Protein AF-A0A8S3JFQ5-F1 (afdb_monomer)

Sequence (184 aa):
IYPLIGSGTAVNLALAVTLAHLFQTTNYPKYPYRIRFCWWGAEELDLLGSTYHVAQVENSTIAGERTSDYLINLNFDMFGSPNYIYGIYDGSTIDNSTISRSAVPGSNKVSALFRDWFIRQKLPWDYTPFNGLSDYAPFLTAGIAAGGLFSGADNYKVQARRDRYVTSPGQGLGGTADASQDPC

InterPro domains:
  IPR007484 Peptidase M28 [PF04389] (6-155)
  IPR045175 Peptidase M28 family [PTHR12147] (6-161)

Organism: NCBI:txid392030

Radius of gyration: 17.3 Å; Cα contacts (8 Å, |Δi|>4): 303; chains: 1; bounding box: 41×41×44 Å

Mean predicted aligned error: 4.76 Å

Secondary structure (DSSP, 8-state):
--TTHHHHHHHHHHHHHHHHHHHHSSSS---SSPP-----S-GGGTSHHHHHHHHHHHH--STTTSGGG--EEEEE-----TT---EEEEGGG--TTTS-TTSHHHHHHHHHHHHHHHHHTT---EEEE--S-STHHHHHHTT-EEEEEE---SSEE-HHHHHHHHTTT-TTTT--TTEES---

pLDDT: mean 90.53, std 9.64, range [45.06, 98.44]

Nearest PDB structures (foldseek):
  8acg-assembly5_B  TM=9.018E-01  e=6.131E-11  Pseudomonas aeruginosa
  1tkf-assembly1_A  TM=9.224E-01  e=2.566E-09  Streptomyces griseus
  8ac7-assembly2_A  TM=8.938E-01  e=8.588E-10  Pseudomonas aeruginosa
  1tkj-assembly1_A  TM=9.012E-01  e=1.437E-09  Streptomyces griseus
  1xbu-assembly1_A  TM=8.808E-01  e=3.112E-09  Streptomyces griseus

Solvent-accessible surface area (backbone atoms only — not comparable to full-atom values): 10063 Å² total; per-residue (Å²): 130,69,85,44,63,57,36,14,57,50,50,54,50,51,50,53,53,50,50,56,55,44,70,73,43,90,83,51,84,80,71,94,71,87,86,82,89,85,83,72,50,54,47,97,69,74,32,46,34,40,43,54,52,43,58,50,21,71,70,37,87,48,89,83,42,23,54,90,63,50,74,66,48,78,40,55,56,30,61,64,28,84,30,50,48,54,24,29,33,32,28,85,51,56,54,69,90,79,30,37,72,71,9,40,71,50,7,37,52,45,29,49,52,53,52,54,48,31,58,74,70,61,37,57,72,42,78,36,70,57,81,64,87,52,68,49,35,47,40,26,44,72,32,26,11,34,29,43,45,33,10,46,42,76,56,63,31,46,55,76,59,19,58,55,18,32,77,21,93,29,79,80,61,23,55,56,52,80,31,48,7,24,89,115

Structure (mmCIF, N/CA/C/O backbone):
data_AF-A0A8S3JFQ5-F1
#
_entry.id   AF-A0A8S3JFQ5-F1
#
loop_
_atom_site.group_PDB
_atom_site.id
_atom_site.type_symbol
_atom_site.label_atom_id
_atom_site.label_alt_id
_atom_site.label_comp_id
_atom_site.label_asym_id
_atom_site.label_entity_id
_atom_site.label_seq_id
_atom_site.pdbx_PDB_ins_code
_atom_site.Cartn_x
_atom_site.Cartn_y
_atom_site.Cartn_z
_atom_site.occupancy
_atom_site.B_iso_or_equiv
_atom_site.auth_seq_id
_atom_site.auth_comp_id
_atom_site.auth_asym_id
_atom_site.auth_atom_id
_atom_site.pdbx_PDB_model_num
ATOM 1 N N . ILE A 1 1 ? -12.219 -6.418 -20.261 1.00 45.06 1 ILE A N 1
ATOM 2 C CA . ILE A 1 1 ? -12.234 -6.951 -18.878 1.00 45.06 1 ILE A CA 1
ATOM 3 C C . ILE A 1 1 ? -10.778 -7.152 -18.512 1.00 45.06 1 ILE A C 1
ATOM 5 O O . ILE A 1 1 ? -10.176 -8.083 -19.034 1.00 45.06 1 ILE A O 1
ATOM 9 N N . TYR A 1 2 ? -10.209 -6.216 -17.756 1.00 50.00 2 TYR A N 1
ATOM 10 C CA . TYR A 1 2 ? -8.793 -6.183 -17.394 1.00 50.00 2 TYR A CA 1
ATOM 11 C C . TYR A 1 2 ? -8.451 -7.405 -16.518 1.00 50.00 2 TYR A C 1
ATOM 13 O O . TYR A 1 2 ? -8.946 -7.502 -15.394 1.00 50.00 2 TYR A O 1
ATOM 21 N N . PRO A 1 3 ? -7.665 -8.383 -17.007 1.00 50.38 3 PRO A N 1
ATOM 22 C CA . PRO A 1 3 ? -7.443 -9.660 -16.319 1.00 50.38 3 PRO A CA 1
ATOM 23 C C . PRO A 1 3 ? -6.715 -9.554 -14.968 1.00 50.38 3 PRO A C 1
ATOM 25 O O . PRO A 1 3 ? -6.674 -10.534 -14.226 1.00 50.38 3 PRO A O 1
ATOM 28 N N . LEU A 1 4 ? -6.135 -8.39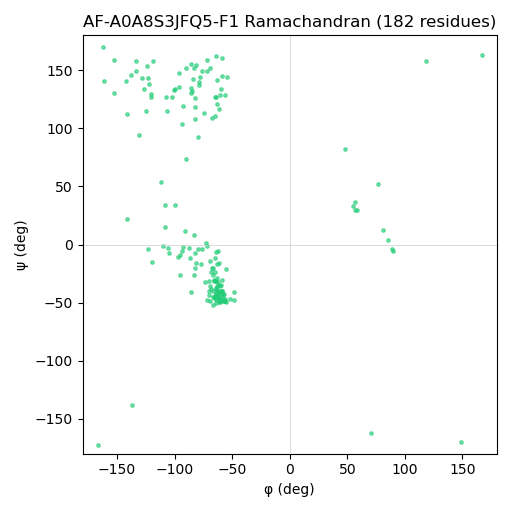5 -14.638 1.00 58.78 4 LEU A N 1
ATOM 29 C CA . LEU A 1 4 ? -5.195 -8.243 -13.523 1.00 58.78 4 LEU A CA 1
ATOM 30 C C . LEU A 1 4 ? -5.761 -7.559 -12.269 1.00 58.78 4 LEU A C 1
ATOM 32 O O . LEU A 1 4 ? -5.141 -7.683 -11.210 1.00 58.78 4 LEU A O 1
ATOM 36 N N . ILE A 1 5 ? -6.986 -7.015 -12.314 1.00 66.56 5 ILE A N 1
ATOM 37 C CA . ILE A 1 5 ? -7.699 -6.481 -11.127 1.00 66.56 5 ILE A CA 1
ATOM 38 C C . ILE A 1 5 ? -7.894 -7.579 -10.055 1.00 66.56 5 ILE A C 1
ATOM 40 O O . ILE A 1 5 ? -7.859 -7.341 -8.847 1.00 66.56 5 ILE A O 1
ATOM 44 N N . GLY A 1 6 ? -8.026 -8.844 -10.474 1.00 88.25 6 GLY A N 1
ATOM 45 C CA . GLY A 1 6 ? -8.211 -9.974 -9.555 1.00 88.25 6 GLY A CA 1
ATOM 46 C C . GLY A 1 6 ? -6.994 -10.295 -8.676 1.00 88.25 6 GLY A C 1
ATOM 47 O O . GLY A 1 6 ? -7.146 -10.939 -7.636 1.00 88.25 6 GLY A O 1
ATOM 48 N N . SER A 1 7 ? -5.790 -9.851 -9.052 1.00 92.94 7 SER A N 1
ATOM 49 C CA . SER A 1 7 ? -4.556 -10.175 -8.321 1.00 92.94 7 SER A CA 1
ATOM 50 C C . SER A 1 7 ? -4.528 -9.558 -6.917 1.00 92.94 7 SER A C 1
ATOM 52 O O . SER A 1 7 ? -4.260 -10.264 -5.945 1.00 92.94 7 SER A O 1
ATOM 54 N N . GLY A 1 8 ? -4.904 -8.282 -6.785 1.00 93.31 8 GLY A N 1
ATOM 55 C CA . GLY A 1 8 ? -5.048 -7.607 -5.491 1.00 93.31 8 GLY A CA 1
ATOM 56 C C . GLY A 1 8 ? -6.127 -8.248 -4.615 1.00 93.31 8 GLY A C 1
ATOM 57 O O . GLY A 1 8 ? -5.906 -8.540 -3.437 1.00 93.31 8 GLY A O 1
ATOM 58 N N . THR A 1 9 ? -7.264 -8.597 -5.225 1.00 95.25 9 THR A N 1
ATOM 59 C CA . THR A 1 9 ? -8.358 -9.336 -4.569 1.00 95.25 9 THR A CA 1
ATOM 60 C C . THR A 1 9 ? -7.875 -10.665 -3.981 1.00 95.25 9 THR A C 1
ATOM 62 O O . THR A 1 9 ? -8.181 -10.973 -2.824 1.00 95.25 9 THR A O 1
ATOM 65 N N . ALA A 1 10 ? -7.108 -11.443 -4.751 1.00 95.56 10 ALA A N 1
ATOM 66 C CA . ALA A 1 10 ? -6.565 -12.726 -4.317 1.00 95.56 10 ALA A CA 1
ATOM 67 C C . ALA A 1 10 ? -5.529 -12.569 -3.193 1.00 95.56 10 ALA A C 1
ATOM 69 O O . ALA A 1 10 ? -5.551 -13.344 -2.235 1.00 95.56 10 ALA A O 1
ATOM 70 N N . VAL A 1 11 ? -4.666 -11.548 -3.263 1.00 94.44 11 VAL A N 1
ATOM 71 C CA . VAL A 1 11 ? -3.706 -11.220 -2.194 1.00 94.44 11 VAL A CA 1
ATOM 72 C C . VAL A 1 11 ? -4.430 -10.867 -0.897 1.00 94.44 11 VAL A C 1
ATOM 74 O O . VAL A 1 11 ? -4.103 -11.433 0.146 1.00 94.44 11 VAL A O 1
ATOM 77 N N . ASN A 1 12 ? -5.455 -10.013 -0.950 1.00 95.19 12 ASN A N 1
ATOM 78 C CA . ASN A 1 12 ? -6.257 -9.663 0.226 1.00 95.19 12 ASN A CA 1
ATOM 79 C C . ASN A 1 12 ? -6.916 -10.890 0.864 1.00 95.19 12 ASN A C 1
ATOM 81 O O . ASN A 1 12 ? -6.878 -11.049 2.086 1.00 95.19 12 ASN A O 1
ATOM 85 N N . LEU A 1 13 ? -7.464 -11.796 0.050 1.00 97.19 13 LEU A N 1
ATOM 86 C CA . LEU A 1 13 ? -8.049 -13.041 0.545 1.00 97.19 13 LEU A CA 1
ATOM 87 C C . LEU A 1 13 ? -6.992 -13.949 1.190 1.00 97.19 13 LEU A C 1
ATOM 89 O O . LEU A 1 13 ? -7.204 -14.465 2.288 1.00 97.19 13 LEU A O 1
ATOM 93 N N . ALA A 1 14 ? -5.838 -14.118 0.542 1.00 96.75 14 ALA A N 1
ATOM 94 C CA . ALA A 1 14 ? -4.745 -14.930 1.065 1.00 96.75 14 ALA A CA 1
ATOM 95 C C . ALA A 1 14 ? -4.200 -14.374 2.392 1.00 96.75 14 ALA A C 1
ATOM 97 O O . ALA A 1 14 ? -3.942 -15.146 3.320 1.00 96.75 14 ALA A O 1
ATOM 98 N N . LEU A 1 15 ? -4.078 -13.048 2.519 1.00 95.25 15 LEU A N 1
ATOM 99 C CA . LEU A 1 15 ? -3.702 -12.379 3.766 1.00 95.25 15 LEU A CA 1
ATOM 100 C C . LEU A 1 15 ? -4.724 -12.646 4.874 1.00 95.25 15 LEU A C 1
ATOM 102 O O . LEU A 1 15 ? -4.327 -13.009 5.982 1.00 95.25 15 LEU A O 1
ATOM 106 N N . ALA A 1 16 ? -6.022 -12.525 4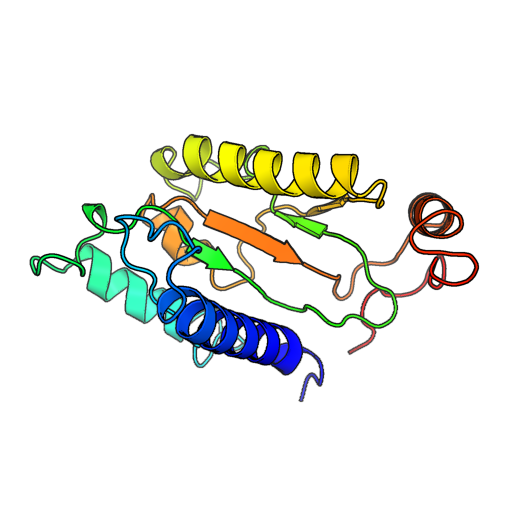.578 1.00 96.06 16 ALA A N 1
ATOM 107 C CA . ALA A 1 16 ? -7.089 -12.776 5.544 1.00 96.06 16 ALA A CA 1
ATOM 108 C C . ALA A 1 16 ? -7.056 -14.212 6.083 1.00 96.06 16 ALA A C 1
ATOM 110 O O . ALA A 1 16 ? -7.064 -14.421 7.299 1.00 96.06 16 ALA A O 1
ATOM 111 N N . VAL A 1 17 ? -6.946 -15.200 5.190 1.00 97.12 17 VAL A N 1
ATOM 112 C CA . VAL A 1 17 ? -6.868 -16.622 5.561 1.00 97.12 17 VAL A CA 1
ATOM 113 C C . VAL A 1 17 ? -5.591 -16.915 6.352 1.00 97.12 17 VAL A C 1
ATOM 115 O O . VAL A 1 17 ? -5.640 -17.571 7.392 1.00 97.12 17 VAL A O 1
ATOM 118 N N . THR A 1 18 ? -4.447 -16.390 5.905 1.00 95.25 18 THR A N 1
ATOM 119 C CA . THR A 1 18 ? -3.157 -16.601 6.580 1.00 95.25 18 THR A CA 1
ATOM 120 C C . THR A 1 18 ? -3.170 -16.020 7.991 1.00 95.25 18 THR A C 1
ATOM 122 O O . THR A 1 18 ? -2.758 -16.690 8.937 1.00 95.25 18 THR A O 1
ATOM 125 N N . LEU A 1 19 ? -3.690 -14.803 8.163 1.00 93.19 19 LEU A N 1
ATOM 126 C CA . LEU A 1 19 ? -3.823 -14.180 9.478 1.00 93.19 19 LEU A CA 1
ATOM 127 C C . LEU A 1 19 ? -4.784 -14.959 10.378 1.00 93.19 19 LEU A C 1
ATOM 129 O O . LEU A 1 19 ? -4.455 -15.190 11.539 1.00 93.19 19 LEU A O 1
ATOM 133 N N . ALA A 1 20 ? -5.919 -15.428 9.855 1.00 93.00 20 ALA A N 1
ATOM 134 C CA . ALA A 1 20 ? -6.842 -16.263 10.620 1.00 93.00 20 ALA A CA 1
ATOM 135 C C . ALA A 1 20 ? -6.160 -17.538 11.148 1.00 93.00 20 ALA A C 1
ATOM 137 O O . ALA A 1 20 ? -6.307 -17.865 12.326 1.00 93.00 20 ALA A O 1
ATOM 138 N N . HIS A 1 21 ? -5.357 -18.217 10.321 1.00 94.06 21 HIS A N 1
ATOM 139 C CA . HIS A 1 21 ? -4.580 -19.382 10.752 1.00 94.06 21 HIS A CA 1
ATOM 140 C C . HIS A 1 21 ? -3.514 -19.024 11.792 1.00 94.06 21 HIS A C 1
ATOM 142 O O . HIS A 1 21 ? -3.409 -19.698 12.815 1.00 94.06 21 HIS A O 1
ATOM 148 N N . LEU A 1 22 ? -2.751 -17.945 11.585 1.00 92.12 22 LEU A N 1
ATOM 149 C CA . LEU A 1 22 ? -1.729 -17.507 12.541 1.00 92.12 22 LEU A CA 1
ATOM 150 C C . LEU A 1 22 ? -2.330 -17.214 13.920 1.00 92.12 22 LEU A C 1
ATOM 152 O O . LEU A 1 22 ? -1.758 -17.611 14.934 1.00 92.12 22 LEU A O 1
ATOM 156 N N . PHE A 1 23 ? -3.515 -16.604 13.969 1.00 90.81 23 PHE A N 1
ATOM 157 C CA . PHE A 1 23 ? -4.223 -16.275 15.210 1.00 90.81 23 PHE A CA 1
ATOM 158 C C . PHE A 1 23 ? -4.706 -17.493 16.009 1.00 90.81 23 PHE A C 1
ATOM 160 O O . PHE A 1 23 ? -4.955 -17.368 17.213 1.00 90.81 23 PHE A O 1
ATOM 167 N N . GLN A 1 24 ? -4.833 -18.653 15.360 1.00 91.19 24 GLN A N 1
ATOM 168 C CA . GLN A 1 24 ? -5.152 -19.926 16.011 1.00 91.19 24 GLN A CA 1
ATOM 169 C C . GLN A 1 24 ? -3.917 -20.583 16.643 1.00 91.19 24 GLN A C 1
ATOM 171 O O . GLN A 1 24 ? -4.058 -21.475 17.477 1.00 91.19 24 GLN A O 1
ATOM 176 N N . THR A 1 25 ? -2.706 -20.145 16.286 1.00 92.38 25 THR A N 1
ATOM 177 C CA . THR A 1 25 ? -1.466 -20.663 16.873 1.00 92.38 25 THR A CA 1
ATOM 178 C C . THR A 1 25 ? -1.165 -20.015 18.225 1.00 92.38 25 THR A C 1
ATOM 180 O O . THR A 1 25 ? -1.565 -18.885 18.506 1.00 92.38 25 THR A O 1
ATOM 183 N N . THR A 1 26 ? -0.415 -20.718 19.073 1.00 90.50 26 THR A N 1
ATOM 184 C CA . THR A 1 26 ? 0.022 -20.209 20.384 1.00 90.50 26 THR A CA 1
ATOM 185 C C . THR A 1 26 ? 1.256 -19.310 20.306 1.00 90.50 26 THR A C 1
ATOM 187 O O . THR A 1 26 ? 1.506 -18.543 21.230 1.00 90.50 26 THR A O 1
ATOM 190 N N . ASN A 1 27 ? 2.033 -19.404 19.221 1.00 88.75 27 ASN A N 1
ATOM 191 C CA . ASN A 1 27 ? 3.341 -18.749 19.094 1.00 88.75 27 ASN A CA 1
ATOM 192 C C . ASN A 1 27 ? 3.279 -17.418 18.339 1.00 88.75 27 ASN A C 1
ATOM 194 O O . ASN A 1 27 ? 4.264 -16.682 18.315 1.00 88.75 27 ASN A O 1
ATOM 198 N N . TYR A 1 28 ? 2.149 -17.111 17.701 1.00 87.00 28 TYR A N 1
ATOM 199 C CA . TYR A 1 28 ? 1.965 -15.834 17.033 1.00 87.00 28 TYR A CA 1
ATOM 200 C C . TYR A 1 28 ? 1.555 -14.761 18.055 1.00 87.00 28 TYR A C 1
ATOM 202 O O . TYR A 1 28 ? 0.496 -14.890 18.681 1.00 87.00 28 TYR A O 1
ATOM 210 N N . PRO A 1 29 ? 2.352 -13.693 18.243 1.00 87.69 29 PRO A N 1
ATOM 211 C CA . PRO A 1 29 ? 1.984 -12.605 19.134 1.00 87.69 29 PRO A CA 1
ATOM 212 C C . PRO A 1 29 ? 0.784 -11.862 18.544 1.00 87.69 29 PRO A C 1
ATOM 214 O O . PRO A 1 29 ? 0.893 -11.162 17.536 1.00 87.69 29 PRO A O 1
ATOM 217 N N . LYS A 1 30 ? -0.380 -12.025 19.174 1.00 83.00 30 LYS A N 1
ATOM 218 C CA . LYS A 1 30 ? -1.610 -11.346 18.757 1.00 83.00 30 LYS A CA 1
ATOM 219 C C . LYS A 1 30 ? -1.416 -9.839 18.909 1.00 83.00 30 LYS A C 1
ATOM 221 O O . LYS A 1 30 ? -1.141 -9.356 20.007 1.00 83.00 30 LYS A O 1
ATOM 226 N N . TYR A 1 31 ? -1.546 -9.101 17.811 1.00 83.25 31 TYR A N 1
ATOM 227 C CA . TYR A 1 31 ? -1.507 -7.643 17.853 1.00 83.25 31 TYR A CA 1
ATOM 228 C C . TYR A 1 31 ? -2.844 -7.093 18.394 1.00 83.25 31 TYR A C 1
ATOM 230 O O . TYR A 1 31 ? -3.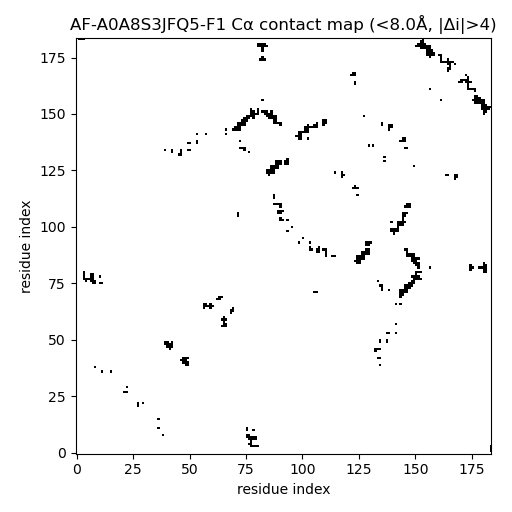887 -7.717 18.193 1.00 83.25 31 TYR A O 1
ATOM 238 N N . PRO A 1 32 ? -2.844 -5.937 19.083 1.00 86.38 32 PRO A N 1
ATOM 239 C CA . PRO A 1 32 ? -4.029 -5.420 19.779 1.00 86.38 32 PRO A CA 1
ATOM 240 C C . PRO A 1 32 ? -5.014 -4.664 18.872 1.00 86.38 32 PRO A C 1
ATOM 242 O O . PRO A 1 32 ? -6.084 -4.261 19.320 1.00 86.38 32 PRO A O 1
ATOM 245 N N . TYR A 1 33 ? -4.648 -4.427 17.613 1.00 90.00 33 TYR A N 1
ATOM 246 C CA . TYR A 1 33 ? -5.462 -3.686 16.652 1.00 90.00 33 TYR A CA 1
ATOM 247 C C . TYR A 1 33 ? -6.472 -4.586 15.939 1.00 90.00 33 TYR A C 1
ATOM 249 O O . TYR A 1 33 ? -6.265 -5.786 15.796 1.00 90.00 33 TYR A O 1
ATOM 257 N N . ARG A 1 34 ? -7.567 -4.004 15.448 1.00 91.44 34 ARG A N 1
ATOM 258 C CA . ARG A 1 34 ? -8.513 -4.701 14.570 1.00 91.44 34 ARG A CA 1
ATOM 259 C C . ARG A 1 34 ? -8.023 -4.606 13.125 1.00 91.44 34 ARG A C 1
ATOM 261 O O . ARG A 1 34 ? -7.727 -3.509 12.664 1.00 91.44 34 ARG A O 1
ATOM 268 N N . ILE A 1 35 ? -8.000 -5.726 12.403 1.00 93.69 35 ILE A N 1
ATOM 269 C CA . ILE A 1 35 ? -7.845 -5.727 10.940 1.00 93.69 35 ILE A CA 1
ATOM 270 C C . ILE A 1 35 ? -9.216 -5.900 10.291 1.00 93.69 35 ILE A C 1
ATOM 272 O O . ILE A 1 35 ? -10.010 -6.751 10.698 1.00 93.69 35 ILE A O 1
ATOM 276 N N . ARG A 1 36 ? -9.487 -5.072 9.282 1.00 95.50 36 ARG A N 1
ATOM 277 C CA . ARG A 1 36 ? -10.670 -5.138 8.425 1.00 95.50 36 ARG A CA 1
ATOM 278 C C . ARG A 1 36 ? -10.195 -5.340 6.991 1.00 95.50 36 ARG A C 1
ATOM 280 O O . ARG A 1 36 ? -9.368 -4.571 6.516 1.00 95.50 36 ARG A O 1
ATOM 287 N N . PHE A 1 37 ? -10.719 -6.365 6.333 1.00 97.00 37 PHE A N 1
ATOM 288 C CA . PHE A 1 37 ? -10.518 -6.579 4.904 1.00 97.00 37 PHE A CA 1
ATOM 289 C C . PHE A 1 37 ? -11.707 -6.001 4.148 1.00 97.00 37 PHE A C 1
ATOM 291 O O . PHE A 1 37 ? -12.851 -6.214 4.554 1.00 97.00 37 PHE A O 1
ATOM 298 N N . CYS A 1 38 ? -11.424 -5.282 3.068 1.00 96.62 38 CYS A N 1
ATOM 299 C CA . CYS A 1 38 ? -12.423 -4.668 2.207 1.00 96.62 38 CYS A CA 1
ATOM 300 C C . CYS A 1 38 ? -12.152 -5.069 0.755 1.00 96.62 38 CYS A C 1
ATOM 302 O O . CYS A 1 38 ? -10.997 -5.166 0.340 1.00 96.62 38 CYS A O 1
ATOM 304 N N . TRP A 1 39 ? -13.227 -5.273 -0.002 1.00 97.19 39 TRP A N 1
ATOM 305 C CA . TRP A 1 39 ? -13.202 -5.445 -1.451 1.00 97.19 39 TRP A CA 1
ATOM 306 C C . TRP A 1 39 ? -14.142 -4.407 -2.038 1.00 97.19 39 TRP A C 1
ATOM 308 O O . TRP A 1 39 ? -15.342 -4.427 -1.755 1.00 97.19 39 TRP A O 1
ATOM 318 N N . TRP A 1 40 ? -13.581 -3.468 -2.788 1.00 97.00 40 TRP A N 1
ATOM 319 C CA . TRP A 1 40 ? -14.323 -2.329 -3.299 1.00 97.00 40 TRP A CA 1
ATOM 320 C C . TRP A 1 40 ? -15.009 -2.686 -4.612 1.00 97.00 40 TRP A C 1
ATOM 322 O O . TRP A 1 40 ? -14.438 -3.330 -5.489 1.00 97.00 40 TRP A O 1
ATOM 332 N N . GLY A 1 41 ? -16.277 -2.300 -4.721 1.00 95.88 41 GLY A N 1
ATOM 333 C CA . GLY A 1 41 ? -17.004 -2.352 -5.982 1.00 95.88 41 GLY A CA 1
ATOM 334 C C . GLY A 1 41 ? -16.833 -1.044 -6.747 1.00 95.88 41 GLY A C 1
ATOM 335 O O . GLY A 1 41 ? -16.706 0.011 -6.132 1.00 95.88 41 GLY A O 1
ATOM 336 N N . ALA A 1 42 ? -16.915 -1.117 -8.078 1.00 95.50 42 ALA A N 1
ATOM 337 C CA . ALA A 1 42 ? -16.954 0.056 -8.956 1.00 95.50 42 ALA A CA 1
ATOM 338 C C . ALA A 1 42 ? -15.760 1.024 -8.789 1.00 95.50 42 ALA A C 1
ATOM 340 O O . ALA A 1 42 ? -15.931 2.236 -8.896 1.00 95.50 42 ALA A O 1
ATOM 341 N N . GLU A 1 43 ? -14.565 0.480 -8.541 1.00 94.62 43 GLU A N 1
ATOM 342 C CA . GLU A 1 43 ? -13.293 1.221 -8.555 1.00 94.62 43 GLU A CA 1
ATOM 343 C C . GLU A 1 43 ? -13.042 1.824 -9.953 1.00 94.62 43 GLU A C 1
ATOM 345 O O . GLU A 1 43 ? -12.945 3.038 -10.091 1.00 94.62 43 GLU A O 1
ATOM 350 N N . GLU A 1 44 ? -13.178 0.999 -10.995 1.00 91.19 44 GLU A N 1
ATOM 351 C CA . GLU A 1 44 ? -13.072 1.375 -12.418 1.00 91.19 44 GLU A CA 1
ATOM 352 C C . GLU A 1 44 ? -14.121 2.398 -12.904 1.00 91.19 44 GLU A C 1
ATOM 354 O O . GLU A 1 44 ? -14.110 2.834 -14.055 1.00 91.19 44 GLU A O 1
ATOM 359 N N . LEU A 1 45 ? -15.085 2.751 -12.049 1.00 93.62 45 LEU A N 1
ATOM 360 C CA . LEU A 1 45 ? -16.087 3.785 -12.305 1.00 93.62 45 LEU A CA 1
ATOM 361 C C . LEU A 1 45 ? -15.827 5.033 -11.453 1.00 93.62 45 LEU A C 1
ATOM 363 O O . LEU A 1 45 ? -16.787 5.693 -11.065 1.00 93.62 45 LEU A O 1
ATOM 367 N N . ASP A 1 46 ? -14.554 5.347 -11.194 1.00 92.56 46 ASP A N 1
ATOM 368 C CA . ASP A 1 46 ? -14.098 6.489 -10.386 1.00 92.56 46 ASP A CA 1
ATOM 369 C C . ASP A 1 46 ? -14.253 6.265 -8.868 1.00 92.56 46 ASP A C 1
ATOM 371 O O . ASP A 1 46 ? -14.850 7.057 -8.140 1.00 92.56 46 ASP A O 1
ATOM 375 N N . LEU A 1 47 ? -13.718 5.140 -8.375 1.00 96.00 47 LEU A N 1
ATOM 376 C CA . LEU A 1 47 ? -13.553 4.831 -6.946 1.00 96.00 47 LEU A CA 1
ATOM 377 C C . LEU A 1 47 ? -14.864 4.832 -6.138 1.00 96.00 47 LEU A C 1
ATOM 379 O O . LEU A 1 47 ? -14.866 5.141 -4.941 1.00 96.00 47 LEU A O 1
ATOM 383 N N . LEU A 1 48 ? -16.004 4.507 -6.759 1.00 97.62 48 LEU A N 1
ATOM 384 C CA . LEU A 1 48 ? -17.321 4.723 -6.141 1.00 97.62 48 LEU A CA 1
ATOM 385 C C . LEU A 1 48 ? -17.490 3.960 -4.824 1.00 97.62 48 LEU A C 1
ATOM 387 O O . LEU A 1 48 ? -18.053 4.496 -3.869 1.00 97.62 48 LEU A O 1
ATOM 391 N N . GLY A 1 49 ? -17.006 2.718 -4.753 1.00 98.06 49 GLY A N 1
ATOM 392 C CA . GLY A 1 49 ? -17.147 1.878 -3.566 1.00 98.06 49 GLY A CA 1
ATOM 393 C C . GLY A 1 49 ? -16.375 2.405 -2.357 1.00 98.06 49 GLY A C 1
ATOM 394 O O . GLY A 1 49 ? -16.954 2.563 -1.279 1.00 98.06 49 GLY A O 1
ATOM 395 N N . SER A 1 50 ? -15.082 2.691 -2.525 1.00 98.00 50 SER A N 1
ATOM 396 C CA . SER A 1 50 ? -14.238 3.216 -1.445 1.00 98.00 50 SER A CA 1
ATOM 397 C C . SER A 1 50 ? -14.639 4.637 -1.054 1.00 98.00 50 SER A C 1
ATOM 399 O O . SER A 1 50 ? -14.709 4.940 0.139 1.00 98.00 50 SER A O 1
ATOM 401 N N . THR A 1 51 ? -15.005 5.477 -2.025 1.00 97.88 51 THR A N 1
ATOM 402 C CA . THR A 1 51 ? -15.522 6.832 -1.783 1.00 97.88 51 THR A CA 1
ATOM 403 C C . THR A 1 51 ? -16.803 6.792 -0.959 1.00 97.88 51 THR A C 1
ATOM 405 O O . THR A 1 51 ? -16.914 7.486 0.053 1.00 97.88 51 THR A O 1
ATOM 408 N N . TYR A 1 52 ? -17.756 5.931 -1.331 1.00 98.19 52 TYR A N 1
ATOM 409 C CA . TYR A 1 52 ? -18.986 5.750 -0.566 1.00 98.19 52 TYR A CA 1
ATOM 410 C C . TYR A 1 52 ? -18.699 5.304 0.873 1.00 98.19 52 TYR A C 1
ATOM 412 O O . TYR A 1 52 ? -19.272 5.861 1.811 1.00 98.19 52 TYR A O 1
ATOM 420 N N . HIS A 1 53 ? -17.800 4.332 1.060 1.00 98.06 53 HIS A N 1
ATOM 421 C CA . HIS A 1 53 ? -17.421 3.841 2.388 1.00 98.06 53 HIS A CA 1
ATOM 422 C C . HIS A 1 53 ? -16.803 4.936 3.254 1.00 98.06 53 HIS A C 1
ATOM 424 O O . HIS A 1 53 ? -17.226 5.122 4.394 1.00 98.06 53 HIS A O 1
ATOM 430 N N . VAL A 1 54 ? -15.828 5.679 2.728 1.00 97.50 54 VAL A N 1
ATOM 431 C CA . VAL A 1 54 ? -15.169 6.748 3.488 1.00 97.50 54 VAL A CA 1
ATOM 432 C C . VAL A 1 54 ? -16.155 7.859 3.846 1.00 97.50 54 VAL A C 1
ATOM 434 O O . VAL A 1 54 ? -16.153 8.306 4.991 1.00 97.50 54 VAL A O 1
ATOM 437 N N . ALA A 1 55 ? -17.089 8.200 2.955 1.00 97.81 55 ALA A N 1
ATOM 438 C CA . ALA A 1 55 ? -18.161 9.138 3.281 1.00 97.81 55 ALA A CA 1
ATOM 439 C C . ALA A 1 55 ? -19.026 8.654 4.464 1.00 97.81 55 ALA A C 1
ATOM 441 O O . ALA A 1 55 ? -19.467 9.465 5.278 1.00 97.81 55 ALA A O 1
ATOM 442 N N . GLN A 1 56 ? -19.257 7.342 4.616 1.00 97.75 56 GLN A N 1
ATOM 443 C CA . GLN A 1 56 ? -19.935 6.815 5.810 1.00 97.75 56 GLN A CA 1
ATOM 444 C C . GLN A 1 56 ? -19.057 6.927 7.062 1.00 97.75 56 GLN A C 1
ATOM 446 O O . GLN A 1 56 ? -19.559 7.266 8.132 1.00 97.75 56 GLN A O 1
ATOM 451 N N . VAL A 1 57 ? -17.753 6.667 6.935 1.00 97.19 57 VAL A N 1
ATOM 452 C CA . VAL A 1 57 ? -16.786 6.744 8.041 1.00 97.19 57 VAL A CA 1
ATOM 453 C C . VAL A 1 57 ? -16.675 8.161 8.606 1.00 97.19 57 VAL A C 1
ATOM 455 O O . VAL A 1 57 ? -16.686 8.335 9.826 1.00 97.19 57 VAL A O 1
ATOM 458 N N . GLU A 1 58 ? -16.629 9.175 7.741 1.00 96.69 58 GLU A N 1
ATOM 459 C CA . GLU A 1 58 ? -16.551 10.585 8.146 1.00 96.69 58 GLU A CA 1
ATOM 460 C C . GLU A 1 58 ? -17.797 11.062 8.899 1.00 96.69 58 GLU A C 1
ATOM 462 O O . GLU A 1 58 ? -17.700 11.901 9.794 1.00 96.69 58 GLU A O 1
ATOM 467 N N . ASN A 1 59 ? -18.961 10.493 8.579 1.00 97.25 59 ASN A N 1
ATOM 468 C CA . ASN A 1 59 ? -20.236 10.841 9.209 1.00 97.25 59 ASN A CA 1
ATOM 469 C C . ASN A 1 59 ? -20.602 9.938 10.399 1.00 97.25 59 ASN A C 1
ATOM 471 O O . ASN A 1 59 ? -21.606 10.174 11.078 1.00 97.25 59 ASN A O 1
ATOM 475 N N . SER A 1 60 ? -19.823 8.889 10.663 1.00 97.19 60 SER A N 1
ATOM 476 C CA . SER A 1 60 ? -20.147 7.910 11.694 1.00 97.19 60 SER A CA 1
ATOM 477 C C . SER A 1 60 ? -19.824 8.418 13.098 1.00 97.19 60 SER A C 1
ATOM 479 O O . SER A 1 60 ? -18.808 9.064 13.345 1.00 97.19 60 SER A O 1
ATOM 481 N N . THR A 1 61 ? -20.667 8.045 14.061 1.00 97.12 61 THR A N 1
ATOM 482 C CA . THR A 1 61 ? -20.417 8.210 15.504 1.00 97.12 61 THR A CA 1
ATOM 483 C C . THR A 1 61 ? -20.182 6.873 16.215 1.00 97.12 61 THR A C 1
ATOM 485 O O . THR A 1 61 ? -19.907 6.843 17.416 1.00 97.12 61 THR A O 1
ATOM 488 N N . ILE A 1 62 ? -20.253 5.759 15.479 1.00 97.00 62 ILE A N 1
ATOM 489 C CA . ILE A 1 62 ? -20.165 4.398 16.013 1.00 97.00 62 ILE A CA 1
ATOM 490 C C . ILE A 1 62 ? -18.696 4.018 16.207 1.00 97.00 62 ILE A C 1
ATOM 492 O O . ILE A 1 62 ? -17.906 4.068 15.268 1.00 97.00 62 ILE A O 1
ATOM 496 N N . ALA A 1 63 ? -18.325 3.589 17.415 1.00 94.81 63 ALA A N 1
ATOM 497 C CA . ALA A 1 63 ? -16.966 3.135 17.703 1.00 94.81 63 ALA A CA 1
ATOM 498 C C . ALA A 1 63 ? -16.533 1.992 16.762 1.00 94.81 63 ALA A C 1
ATOM 500 O O . ALA A 1 63 ? -17.228 0.987 16.617 1.00 94.81 63 ALA A O 1
ATOM 501 N N . GLY A 1 64 ? -15.364 2.146 16.142 1.00 92.31 64 GLY A N 1
ATOM 502 C CA . GLY A 1 64 ? -14.831 1.246 15.116 1.00 92.31 64 GLY A CA 1
ATOM 503 C C . GLY A 1 64 ? -15.245 1.603 13.683 1.00 92.31 64 GLY A C 1
ATOM 504 O O . GLY A 1 64 ? -14.782 0.946 12.747 1.00 92.31 64 GLY A O 1
ATOM 505 N N . GLU A 1 65 ? -16.089 2.621 13.512 1.00 94.50 65 GLU A N 1
ATOM 506 C CA . GLU A 1 65 ? -16.549 3.133 12.218 1.00 94.50 65 GLU A CA 1
ATOM 507 C C . GLU A 1 65 ? -16.252 4.630 12.027 1.00 94.50 65 GLU A C 1
ATOM 509 O O . GLU A 1 65 ? -16.528 5.144 10.952 1.00 94.50 65 GLU A O 1
ATOM 514 N N . ARG A 1 66 ? -15.697 5.339 13.022 1.00 96.31 66 ARG A N 1
ATOM 515 C CA . ARG A 1 66 ? -15.344 6.770 12.911 1.00 96.31 66 ARG A CA 1
ATOM 516 C C . ARG A 1 66 ? -13.988 6.928 12.242 1.00 96.31 66 ARG A C 1
ATOM 518 O O . ARG A 1 66 ? -13.114 6.099 12.480 1.00 96.31 66 ARG A O 1
ATOM 525 N N . THR A 1 67 ? -13.741 8.043 11.555 1.00 95.44 67 THR A N 1
ATOM 526 C CA . THR A 1 67 ? -12.417 8.368 10.979 1.00 95.44 67 THR A CA 1
ATOM 527 C C . THR A 1 67 ? -11.268 8.193 11.979 1.00 95.44 67 THR A C 1
ATOM 529 O O . THR A 1 67 ? -10.233 7.630 11.637 1.00 95.44 67 THR A O 1
ATOM 532 N N . SER A 1 68 ? -11.461 8.593 13.241 1.00 95.06 68 SER A N 1
ATOM 533 C CA . SER A 1 68 ? -10.442 8.480 14.298 1.00 95.06 68 SER A CA 1
ATOM 534 C C . SER A 1 68 ? -10.131 7.048 14.749 1.00 95.06 68 SER A C 1
ATOM 536 O O . SER A 1 68 ? -9.121 6.835 15.418 1.00 95.06 68 SER A O 1
ATOM 538 N N . ASP A 1 69 ? -10.966 6.070 14.392 1.00 96.12 69 ASP A N 1
ATOM 539 C CA . ASP A 1 69 ? -10.735 4.654 14.686 1.00 96.12 69 ASP A CA 1
ATOM 540 C C . ASP A 1 69 ? -9.879 3.967 13.599 1.00 96.12 69 ASP A C 1
ATOM 542 O O . ASP A 1 69 ? -9.397 2.850 13.806 1.00 96.12 69 ASP A O 1
ATOM 546 N N . TYR A 1 70 ? -9.658 4.623 12.451 1.00 96.38 70 TYR A N 1
ATOM 547 C CA . TYR A 1 70 ? -8.823 4.112 11.364 1.00 96.38 70 TYR A CA 1
ATOM 548 C C . TYR A 1 70 ? -7.383 4.603 11.512 1.00 96.38 70 TYR A C 1
ATOM 550 O O . TYR A 1 70 ? -7.096 5.795 11.455 1.00 96.38 70 TYR A O 1
ATOM 558 N N . LEU A 1 71 ? -6.451 3.660 11.655 1.00 94.75 71 LEU A N 1
ATOM 559 C CA . LEU A 1 71 ? -5.020 3.972 11.710 1.00 94.75 71 LEU A CA 1
ATOM 560 C C . LEU A 1 71 ? -4.390 4.068 10.323 1.00 94.75 71 LEU A C 1
ATOM 562 O O . LEU A 1 71 ? -3.515 4.900 10.097 1.00 94.75 71 LEU A O 1
ATOM 566 N N . ILE A 1 72 ? -4.780 3.158 9.432 1.00 95.94 72 ILE A N 1
ATOM 567 C CA . ILE A 1 72 ? -4.126 2.951 8.147 1.00 95.94 72 ILE A CA 1
ATOM 568 C C . ILE A 1 72 ? -5.040 2.195 7.176 1.00 95.94 72 ILE A C 1
ATOM 570 O O . ILE A 1 72 ? -5.700 1.232 7.568 1.00 95.94 72 ILE A O 1
ATOM 574 N N . ASN A 1 73 ? -5.018 2.594 5.907 1.00 97.44 73 ASN A N 1
ATOM 575 C CA . ASN A 1 73 ? -5.481 1.806 4.769 1.00 97.44 73 ASN A CA 1
ATOM 576 C C . ASN A 1 73 ? -4.271 1.199 4.026 1.00 97.44 73 ASN A C 1
ATOM 578 O O . ASN A 1 73 ? -3.333 1.912 3.676 1.00 97.44 73 ASN A O 1
ATOM 582 N N . LEU A 1 74 ? -4.267 -0.119 3.814 1.00 97.75 74 LEU A N 1
ATOM 583 C CA . LEU A 1 74 ? -3.275 -0.787 2.969 1.00 97.75 74 LEU A CA 1
ATOM 584 C C . LEU A 1 74 ? -3.943 -1.210 1.664 1.00 97.75 74 LEU A C 1
ATOM 586 O O . LEU A 1 74 ? -4.829 -2.063 1.683 1.00 97.75 74 LEU A O 1
ATOM 590 N N . ASN A 1 75 ? -3.508 -0.615 0.559 1.00 96.56 75 ASN A N 1
ATOM 591 C CA . ASN A 1 75 ? -4.066 -0.842 -0.762 1.00 96.56 75 ASN A CA 1
ATOM 592 C C . ASN A 1 75 ? -3.201 -1.815 -1.570 1.00 96.56 75 ASN A C 1
ATOM 594 O O . ASN A 1 75 ? -1.976 -1.675 -1.629 1.00 96.56 75 ASN A O 1
ATOM 598 N N . PHE A 1 76 ? -3.850 -2.792 -2.197 1.00 95.00 76 PHE A N 1
ATOM 599 C CA . PHE A 1 76 ? -3.210 -3.791 -3.046 1.00 95.00 76 PHE A CA 1
ATOM 600 C C . PHE A 1 76 ? -3.990 -3.866 -4.347 1.00 95.00 76 PHE A C 1
ATOM 602 O O . PHE A 1 76 ? -4.990 -4.575 -4.442 1.00 95.00 76 PHE A O 1
ATOM 609 N N . ASP A 1 77 ? -3.518 -3.115 -5.325 1.00 91.88 77 ASP A N 1
ATOM 610 C CA . ASP A 1 77 ? -4.123 -2.992 -6.639 1.00 91.88 77 ASP A CA 1
ATOM 611 C C . ASP A 1 77 ? -3.048 -3.291 -7.685 1.00 91.88 77 ASP A C 1
ATOM 613 O O . ASP A 1 77 ? -1.901 -2.875 -7.525 1.00 91.88 77 ASP A O 1
ATOM 617 N N . MET A 1 78 ? -3.393 -4.109 -8.679 1.00 91.31 78 MET A N 1
ATOM 618 C CA . MET A 1 78 ? -2.466 -4.703 -9.650 1.00 91.31 78 MET A CA 1
ATOM 619 C C . MET A 1 78 ? -1.221 -5.341 -8.997 1.00 91.31 78 MET A C 1
ATOM 621 O O . MET A 1 78 ? -0.130 -4.768 -8.955 1.00 91.31 78 MET A O 1
ATOM 625 N N . PHE A 1 79 ? -1.364 -6.578 -8.511 1.00 90.44 79 PHE A N 1
ATOM 626 C CA . PHE A 1 79 ? -0.332 -7.363 -7.814 1.00 90.44 79 PHE A CA 1
ATOM 627 C C . PHE A 1 79 ? 0.249 -8.539 -8.619 1.00 90.44 79 PHE A C 1
ATOM 629 O O . PHE A 1 79 ? 0.864 -9.444 -8.051 1.00 90.44 79 PHE A O 1
ATOM 636 N N . GLY A 1 80 ? 0.013 -8.569 -9.931 1.00 90.25 80 GLY A N 1
ATOM 637 C CA . GLY A 1 80 ? 0.397 -9.679 -10.803 1.00 90.25 80 GLY A CA 1
ATOM 638 C C . GLY A 1 80 ? 0.916 -9.266 -12.176 1.00 90.25 80 GLY A C 1
ATOM 639 O O . GLY A 1 80 ? 0.826 -10.074 -13.098 1.00 90.25 80 GLY A O 1
ATOM 640 N N . SER A 1 81 ? 1.407 -8.036 -12.343 1.00 92.06 81 SER A N 1
ATOM 641 C CA . SER A 1 81 ? 1.767 -7.510 -13.662 1.00 92.06 81 SER A CA 1
ATOM 642 C C . SER A 1 81 ? 2.857 -8.371 -14.321 1.00 92.06 81 SER A C 1
ATOM 644 O O . SER A 1 81 ? 3.848 -8.729 -13.679 1.00 92.06 81 SER A O 1
ATOM 646 N N . PRO A 1 82 ? 2.722 -8.736 -15.607 1.00 89.69 82 PRO A N 1
ATOM 647 C CA . PRO A 1 82 ? 3.632 -9.684 -16.252 1.00 89.69 82 PRO A CA 1
ATOM 648 C C . PRO A 1 82 ? 5.065 -9.149 -16.372 1.00 89.69 82 PRO A C 1
ATOM 650 O O . PRO A 1 82 ? 6.027 -9.915 -16.306 1.00 89.69 82 PRO A O 1
ATOM 653 N N . ASN A 1 83 ? 5.230 -7.832 -16.507 1.00 92.44 83 ASN A N 1
ATOM 654 C CA . ASN A 1 83 ? 6.523 -7.161 -16.531 1.00 92.44 83 ASN A CA 1
ATOM 655 C C . ASN A 1 83 ? 6.699 -6.299 -15.267 1.00 92.44 83 ASN A C 1
ATOM 657 O O . ASN A 1 83 ? 6.996 -5.106 -15.329 1.00 92.44 83 ASN A O 1
ATOM 661 N N . TYR A 1 84 ? 6.529 -6.950 -14.112 1.00 91.81 84 TYR A N 1
ATOM 662 C CA . TYR A 1 84 ? 6.351 -6.328 -12.801 1.00 91.81 84 TYR A CA 1
ATOM 663 C C . TYR A 1 84 ? 7.474 -5.404 -12.317 1.00 91.81 84 TYR A C 1
ATOM 665 O O . TYR A 1 84 ? 8.642 -5.517 -12.699 1.00 91.81 84 TYR A O 1
ATOM 673 N N . ILE A 1 85 ? 7.116 -4.561 -11.356 1.00 92.69 85 ILE A N 1
ATOM 674 C CA . ILE A 1 85 ? 8.014 -3.894 -10.416 1.00 92.69 85 ILE A CA 1
ATOM 675 C C . ILE A 1 85 ? 7.655 -4.309 -8.980 1.00 92.69 85 ILE A C 1
ATOM 677 O O . ILE A 1 85 ? 6.539 -4.730 -8.710 1.00 92.69 85 ILE A O 1
ATOM 681 N N . TYR A 1 86 ? 8.579 -4.187 -8.033 1.00 93.94 86 TYR A N 1
ATOM 682 C CA . TYR A 1 86 ? 8.276 -4.194 -6.601 1.00 93.94 86 TYR A CA 1
ATOM 683 C C . TYR A 1 86 ? 8.007 -2.755 -6.157 1.00 93.94 86 TYR A C 1
ATOM 685 O O . TYR A 1 86 ? 8.866 -2.090 -5.572 1.00 93.94 86 TYR A O 1
ATOM 693 N N . GLY A 1 87 ? 6.837 -2.251 -6.540 1.00 95.19 87 GLY A N 1
ATOM 694 C CA . GLY A 1 87 ? 6.405 -0.884 -6.289 1.00 95.19 87 GLY A CA 1
ATOM 695 C C . GLY A 1 87 ? 5.910 -0.695 -4.859 1.00 95.19 87 GLY A C 1
ATOM 696 O O . GLY A 1 87 ? 5.170 -1.522 -4.329 1.00 95.19 87 GLY A O 1
ATOM 697 N N . ILE A 1 88 ? 6.302 0.417 -4.251 1.00 97.81 88 ILE A N 1
ATOM 698 C CA . ILE A 1 88 ? 5.868 0.875 -2.931 1.00 97.81 88 ILE A CA 1
ATOM 699 C C . ILE A 1 88 ? 5.213 2.238 -3.121 1.00 97.81 88 ILE A C 1
ATOM 701 O O . ILE A 1 88 ? 5.828 3.118 -3.726 1.00 97.81 88 ILE A O 1
ATOM 705 N N . TYR A 1 89 ? 4.007 2.442 -2.591 1.00 97.25 89 TYR A N 1
ATOM 706 C CA . TYR A 1 89 ? 3.429 3.786 -2.591 1.00 97.25 89 TYR A CA 1
ATOM 707 C C . TYR A 1 89 ? 4.264 4.733 -1.729 1.00 97.25 89 TYR A C 1
ATOM 709 O O . TYR A 1 89 ? 4.543 4.433 -0.569 1.00 97.25 89 TYR A O 1
ATOM 717 N N . ASP A 1 90 ? 4.671 5.860 -2.306 1.00 95.44 90 ASP A N 1
ATOM 718 C CA . ASP A 1 90 ? 5.575 6.820 -1.681 1.00 95.44 90 ASP A CA 1
ATOM 719 C C . ASP A 1 90 ? 4.804 7.921 -0.953 1.00 95.44 90 ASP A C 1
ATOM 721 O O . ASP A 1 90 ? 4.301 8.866 -1.563 1.00 95.44 90 ASP A O 1
ATOM 725 N N . GLY A 1 91 ? 4.759 7.834 0.377 1.00 92.12 91 GLY A N 1
ATOM 726 C CA . GLY A 1 91 ? 4.123 8.832 1.240 1.00 92.12 91 GLY A CA 1
ATOM 727 C C . GLY A 1 91 ? 4.627 10.265 1.054 1.00 92.12 91 GLY A C 1
ATOM 728 O O . GLY A 1 91 ? 3.896 11.198 1.383 1.00 92.12 91 GLY A O 1
ATOM 729 N N . SER A 1 92 ? 5.829 10.467 0.502 1.00 89.50 92 SER A N 1
ATOM 730 C CA . SER A 1 92 ? 6.368 11.806 0.244 1.00 89.50 92 SER A CA 1
ATOM 731 C C . SER A 1 92 ? 5.757 12.477 -0.990 1.00 89.50 92 SER A C 1
ATOM 733 O O . SER A 1 92 ? 5.842 13.696 -1.121 1.00 89.50 92 SER A O 1
ATOM 735 N N . THR A 1 93 ? 5.100 11.698 -1.855 1.00 88.06 93 THR A N 1
ATOM 736 C CA . THR A 1 93 ? 4.430 12.182 -3.074 1.00 88.06 93 THR A CA 1
ATOM 737 C C . THR A 1 93 ? 2.988 12.625 -2.846 1.00 88.06 93 THR A C 1
ATOM 739 O O . THR A 1 93 ? 2.353 13.108 -3.778 1.00 88.06 93 THR A O 1
ATOM 742 N N . ILE A 1 94 ? 2.466 12.472 -1.624 1.00 83.56 94 ILE A N 1
ATOM 743 C CA . ILE A 1 94 ? 1.115 12.912 -1.276 1.00 83.56 94 ILE A CA 1
ATOM 744 C C . ILE A 1 94 ? 1.018 14.428 -1.474 1.00 83.56 94 ILE A C 1
ATOM 746 O O . ILE A 1 94 ? 1.686 15.204 -0.781 1.00 83.56 94 ILE A O 1
ATOM 750 N N . ASP A 1 95 ? 0.163 14.845 -2.408 1.00 78.50 95 ASP A N 1
ATOM 751 C CA . ASP A 1 95 ? -0.084 16.256 -2.674 1.00 78.50 95 ASP A CA 1
ATOM 752 C C . ASP A 1 95 ? -0.941 16.879 -1.564 1.00 78.50 95 ASP A C 1
ATOM 754 O O . ASP A 1 95 ? -2.127 16.599 -1.403 1.00 78.50 95 ASP A O 1
ATOM 758 N N . ASN A 1 96 ? -0.333 17.793 -0.811 1.00 68.06 96 ASN A N 1
ATOM 759 C CA . ASN A 1 96 ? -0.984 18.499 0.290 1.00 68.06 96 ASN A CA 1
ATOM 760 C C . ASN A 1 96 ? -2.032 19.535 -0.171 1.00 68.06 96 ASN A C 1
ATOM 762 O O . ASN A 1 96 ? -2.612 20.205 0.684 1.00 68.06 96 ASN A O 1
ATOM 766 N N . SER A 1 97 ? -2.236 19.723 -1.481 1.00 71.81 97 SER A N 1
ATOM 767 C CA . SER A 1 97 ? -3.271 20.606 -2.032 1.00 71.81 97 SER A CA 1
ATOM 768 C C . SER A 1 97 ? -4.654 19.943 -2.107 1.00 71.81 97 SER A C 1
ATOM 770 O O . SER A 1 97 ? -5.669 20.633 -2.020 1.00 71.81 97 SER A O 1
ATOM 772 N N . THR A 1 98 ? -4.695 18.613 -2.210 1.00 66.75 98 THR A N 1
ATOM 773 C CA . THR A 1 98 ? -5.919 17.810 -2.389 1.00 66.75 98 THR A CA 1
ATOM 774 C C . THR A 1 98 ? -6.156 16.816 -1.251 1.00 66.75 98 THR A C 1
ATOM 776 O O . THR A 1 98 ? -7.262 16.295 -1.106 1.00 66.75 98 THR A O 1
ATOM 779 N N . ILE A 1 99 ? -5.137 16.565 -0.421 1.00 76.56 99 ILE A N 1
ATOM 780 C CA . ILE A 1 99 ? -5.140 15.528 0.612 1.00 76.56 99 ILE A CA 1
ATOM 781 C C . ILE A 1 99 ? -4.854 16.124 1.997 1.00 76.56 99 ILE A C 1
ATOM 783 O O . ILE A 1 99 ? -4.025 17.023 2.165 1.00 76.56 99 ILE A O 1
ATOM 787 N N . SER A 1 100 ? -5.517 15.585 3.025 1.00 75.62 100 SER A N 1
ATOM 788 C CA . SER A 1 100 ? -5.295 15.993 4.411 1.00 75.62 100 SER A CA 1
ATOM 789 C C . SER A 1 100 ? -3.878 15.649 4.892 1.00 75.62 100 SER A C 1
ATOM 791 O O . SER A 1 100 ? -3.428 14.500 4.872 1.00 75.62 100 SER A O 1
ATOM 793 N N . ARG A 1 101 ? -3.177 16.658 5.429 1.00 77.31 101 ARG A N 1
ATOM 794 C CA . ARG A 1 101 ? -1.785 16.532 5.908 1.00 77.31 101 ARG A CA 1
ATOM 795 C C . ARG A 1 101 ? -1.621 15.557 7.078 1.00 77.31 101 ARG A C 1
ATOM 797 O O . ARG A 1 101 ? -0.495 15.149 7.360 1.00 77.31 101 ARG A O 1
ATOM 804 N N . SER A 1 102 ? -2.704 15.181 7.765 1.00 85.38 102 SER A N 1
ATOM 805 C CA . SER A 1 102 ? -2.650 14.236 8.890 1.00 85.38 102 SER A CA 1
ATOM 806 C C . SER A 1 102 ? -2.250 12.823 8.462 1.00 85.38 102 SER A C 1
ATOM 808 O O . SER A 1 102 ? -1.654 12.099 9.258 1.00 85.38 102 SER A O 1
ATOM 810 N N . ALA A 1 103 ? -2.516 12.447 7.207 1.00 89.62 103 ALA A N 1
ATOM 811 C CA . ALA A 1 103 ? -2.201 11.124 6.676 1.00 89.62 103 ALA A CA 1
ATOM 812 C C . ALA A 1 103 ? -0.692 10.925 6.422 1.00 89.62 103 ALA A C 1
ATOM 814 O O . ALA A 1 103 ? -0.160 9.828 6.609 1.00 89.62 103 ALA A O 1
ATOM 815 N N . VAL A 1 104 ? 0.022 11.997 6.050 1.00 92.31 104 VAL A N 1
ATOM 816 C CA . VAL A 1 104 ? 1.399 11.946 5.523 1.00 92.31 104 VAL A CA 1
ATOM 817 C C . VAL A 1 104 ? 2.400 11.254 6.463 1.00 92.31 104 VAL A C 1
ATOM 819 O O . VAL A 1 104 ? 3.121 10.363 6.004 1.00 92.31 104 VAL A O 1
ATOM 822 N N . PRO A 1 105 ? 2.478 11.574 7.774 1.00 94.25 105 PRO A N 1
ATOM 823 C CA . PRO A 1 105 ? 3.449 10.924 8.655 1.00 94.25 105 PRO A CA 1
ATOM 824 C C . PRO A 1 105 ? 3.233 9.412 8.779 1.00 94.25 105 PRO A C 1
ATOM 826 O O . PRO A 1 105 ? 4.204 8.663 8.893 1.00 94.25 105 PRO A O 1
ATOM 829 N N . GLY A 1 106 ? 1.975 8.959 8.759 1.00 95.50 106 GLY A N 1
ATOM 830 C CA . GLY A 1 106 ? 1.636 7.538 8.780 1.00 95.50 106 GLY A CA 1
ATOM 831 C C . GLY A 1 106 ? 2.036 6.852 7.477 1.00 95.50 106 GLY A C 1
ATOM 832 O O . GLY A 1 106 ? 2.763 5.861 7.513 1.00 95.50 106 GLY A O 1
ATOM 833 N N . SER A 1 107 ? 1.669 7.434 6.334 1.00 96.94 107 SER A N 1
ATOM 834 C CA . SER A 1 107 ? 2.006 6.906 5.006 1.00 96.94 107 SER A CA 1
ATOM 835 C C . SER A 1 107 ? 3.522 6.791 4.789 1.00 96.94 107 SER A C 1
ATOM 837 O O . SER A 1 107 ? 4.014 5.776 4.293 1.00 96.94 107 SER A O 1
ATOM 839 N N . ASN A 1 108 ? 4.300 7.774 5.259 1.00 96.56 108 ASN A N 1
ATOM 840 C CA . ASN A 1 108 ? 5.766 7.734 5.215 1.00 96.56 108 ASN A CA 1
ATOM 841 C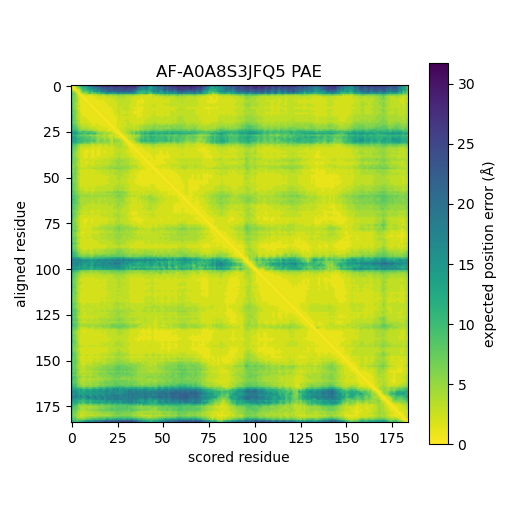 C . ASN A 1 108 ? 6.358 6.570 6.024 1.00 96.56 108 ASN A C 1
ATOM 843 O O . ASN A 1 108 ? 7.301 5.917 5.572 1.00 96.56 108 ASN A O 1
ATOM 847 N N . LYS A 1 109 ? 5.801 6.271 7.206 1.00 97.75 109 LYS A N 1
ATOM 848 C CA . LYS A 1 109 ? 6.248 5.123 8.016 1.00 97.75 109 LYS A CA 1
ATOM 849 C C . LYS A 1 109 ? 5.991 3.799 7.302 1.00 97.75 109 LYS A C 1
ATOM 851 O O . LYS A 1 109 ? 6.825 2.902 7.374 1.00 97.75 109 LYS A O 1
ATOM 856 N N . VAL A 1 110 ? 4.868 3.685 6.601 1.00 97.88 110 VAL A N 1
ATOM 857 C CA . VAL A 1 110 ? 4.491 2.478 5.850 1.00 97.88 110 VAL A CA 1
ATOM 858 C C . VAL A 1 110 ? 5.384 2.295 4.628 1.00 97.88 110 VAL A C 1
ATOM 860 O O . VAL A 1 110 ? 5.891 1.200 4.395 1.00 97.88 110 VAL A O 1
ATOM 863 N N . SER A 1 111 ? 5.652 3.386 3.908 1.00 97.94 111 SER A N 1
ATOM 864 C CA . SER A 1 111 ? 6.588 3.411 2.778 1.00 97.94 111 SER A CA 1
ATOM 865 C C . SER A 1 111 ? 7.971 2.906 3.211 1.00 97.94 111 SER A C 1
ATOM 867 O O . SER A 1 111 ? 8.542 2.002 2.599 1.00 97.94 111 SER A O 1
ATOM 869 N N . ALA A 1 112 ? 8.482 3.433 4.332 1.00 98.25 112 ALA A N 1
ATOM 870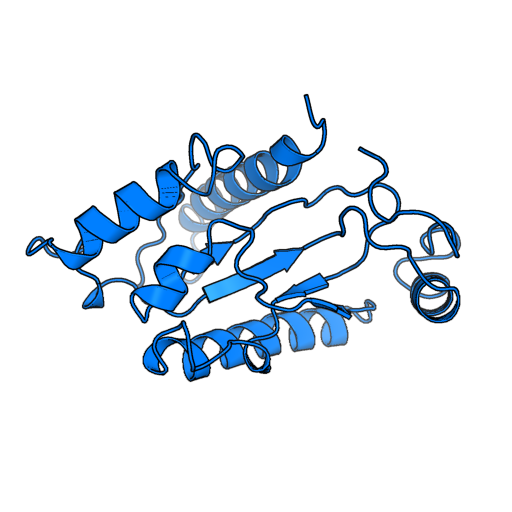 C CA . ALA A 1 112 ? 9.755 3.010 4.907 1.00 98.25 112 ALA A CA 1
ATOM 871 C C . ALA A 1 112 ? 9.733 1.542 5.363 1.00 98.25 112 ALA A C 1
ATOM 873 O O . ALA A 1 112 ? 10.687 0.815 5.100 1.00 98.25 112 ALA A O 1
ATOM 874 N N . LEU A 1 113 ? 8.642 1.083 5.988 1.00 98.25 113 LEU A N 1
ATOM 875 C CA . LEU A 1 113 ? 8.490 -0.305 6.431 1.00 98.25 113 LEU A CA 1
ATOM 876 C C . LEU A 1 113 ? 8.646 -1.296 5.268 1.00 98.25 113 LEU A C 1
ATOM 878 O O . LEU A 1 113 ? 9.405 -2.262 5.388 1.00 98.25 113 LEU A O 1
ATOM 882 N N . PHE A 1 114 ? 7.953 -1.055 4.151 1.00 98.25 114 PHE A N 1
ATOM 883 C CA . PHE A 1 114 ? 8.058 -1.905 2.965 1.00 98.25 114 PHE A CA 1
ATOM 884 C C . PHE A 1 114 ? 9.440 -1.818 2.324 1.00 98.25 114 PHE A C 1
ATOM 886 O O . PHE A 1 114 ? 10.042 -2.854 2.037 1.00 98.25 114 PHE A O 1
ATOM 893 N N . ARG A 1 115 ? 9.991 -0.608 2.170 1.00 97.94 115 ARG A N 1
ATOM 894 C CA . ARG A 1 115 ? 11.340 -0.407 1.622 1.00 97.94 115 ARG A CA 1
ATOM 895 C C . ARG A 1 115 ? 12.375 -1.195 2.417 1.00 97.94 115 ARG A C 1
ATOM 897 O O . ARG A 1 115 ? 13.165 -1.945 1.847 1.00 97.94 115 ARG A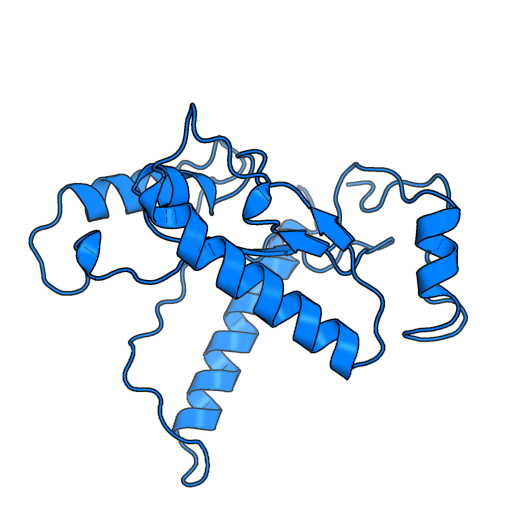 O 1
ATOM 904 N N . ASP A 1 116 ? 12.349 -1.061 3.738 1.00 98.44 116 ASP A N 1
ATOM 905 C CA . ASP A 1 116 ? 13.293 -1.735 4.621 1.00 98.44 116 ASP A CA 1
ATOM 906 C C . ASP A 1 116 ? 13.106 -3.259 4.570 1.00 98.44 116 ASP A C 1
ATOM 908 O O . ASP A 1 116 ? 14.078 -4.004 4.704 1.00 98.44 116 ASP A O 1
ATOM 912 N N . TRP A 1 117 ? 11.880 -3.745 4.343 1.00 97.69 117 TRP A N 1
ATOM 913 C CA . TRP A 1 117 ? 11.630 -5.164 4.096 1.00 97.69 117 TRP A CA 1
ATOM 914 C C . TRP A 1 117 ? 12.295 -5.641 2.799 1.00 97.69 117 TRP A C 1
ATOM 916 O O . TRP A 1 117 ? 13.063 -6.601 2.865 1.00 97.69 117 TRP A O 1
ATOM 926 N N . PHE A 1 118 ? 12.103 -4.959 1.663 1.00 95.69 118 PHE A N 1
ATOM 927 C CA . PHE A 1 118 ? 12.751 -5.335 0.395 1.00 95.69 118 PHE A CA 1
ATOM 928 C C . PHE A 1 118 ? 14.281 -5.270 0.486 1.00 95.69 118 PHE A C 1
ATOM 930 O O . PHE A 1 118 ? 14.956 -6.201 0.042 1.00 95.69 118 PHE A O 1
ATOM 937 N N . ILE A 1 119 ? 14.833 -4.245 1.151 1.00 95.44 119 ILE A N 1
ATOM 938 C CA . ILE A 1 119 ? 16.275 -4.143 1.430 1.00 95.44 119 ILE A CA 1
ATOM 939 C C . ILE A 1 119 ? 16.763 -5.369 2.212 1.00 95.44 119 ILE A C 1
ATOM 941 O O . ILE A 1 119 ? 17.758 -5.984 1.826 1.00 95.44 119 ILE A O 1
ATOM 945 N N . ARG A 1 120 ? 16.060 -5.768 3.283 1.00 96.75 120 ARG A N 1
ATOM 946 C CA . ARG A 1 120 ? 16.417 -6.965 4.066 1.00 96.75 120 ARG A CA 1
ATOM 947 C C . ARG A 1 120 ? 16.327 -8.251 3.247 1.00 96.75 120 ARG A C 1
ATOM 949 O O . ARG A 1 120 ? 17.166 -9.128 3.431 1.00 96.75 120 ARG A O 1
ATOM 956 N N . GLN A 1 121 ? 15.356 -8.353 2.340 1.00 94.00 121 GLN A N 1
ATOM 957 C CA . GLN A 1 121 ? 15.233 -9.488 1.421 1.00 94.00 121 GLN A CA 1
ATOM 958 C C . GLN A 1 121 ? 16.243 -9.447 0.264 1.00 94.00 121 GLN A C 1
ATOM 960 O O . GLN A 1 121 ? 16.295 -10.386 -0.524 1.00 94.00 121 GLN A O 1
ATOM 965 N N . LYS A 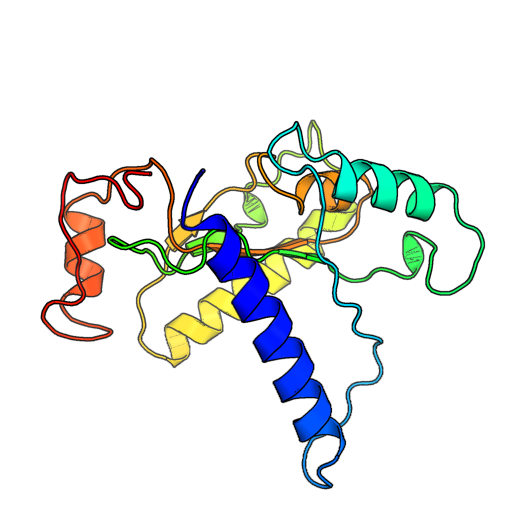1 122 ? 17.054 -8.382 0.151 1.00 91.75 122 LYS A N 1
ATOM 966 C CA . LYS A 1 122 ? 17.955 -8.134 -0.987 1.00 91.75 122 LYS A CA 1
ATOM 967 C C . LYS A 1 122 ? 17.211 -8.138 -2.326 1.00 91.75 122 LYS A C 1
ATOM 969 O O . LYS A 1 122 ? 17.759 -8.560 -3.343 1.00 91.75 122 LYS A O 1
ATOM 974 N N . LEU A 1 123 ? 15.962 -7.686 -2.318 1.00 92.06 123 LEU A N 1
ATOM 975 C CA . LEU A 1 123 ? 15.121 -7.543 -3.499 1.00 92.06 123 LEU A CA 1
ATOM 976 C C . LEU A 1 123 ? 15.185 -6.094 -4.005 1.00 92.06 123 LEU A C 1
ATOM 978 O O . LEU A 1 123 ? 15.328 -5.170 -3.192 1.00 92.06 123 LEU A O 1
ATOM 982 N N . PRO A 1 124 ? 15.079 -5.865 -5.326 1.00 92.25 124 PRO A N 1
ATOM 983 C CA . PRO A 1 124 ? 14.901 -4.518 -5.840 1.00 92.25 124 PRO A CA 1
ATOM 984 C C . PRO A 1 124 ? 13.567 -3.940 -5.357 1.00 92.25 124 PRO A C 1
ATOM 986 O O . PRO A 1 124 ? 12.674 -4.660 -4.916 1.00 92.25 124 PRO A O 1
ATOM 989 N N . TRP A 1 125 ? 13.443 -2.623 -5.435 1.00 93.12 125 TRP A N 1
ATOM 990 C CA . TRP A 1 125 ? 12.210 -1.908 -5.138 1.00 93.12 125 TRP A CA 1
ATOM 991 C C . TRP A 1 125 ? 12.170 -0.598 -5.922 1.00 93.12 125 TRP A C 1
ATOM 993 O O . TRP A 1 125 ? 13.200 -0.074 -6.372 1.00 93.12 125 TRP A O 1
ATOM 1003 N N . ASP A 1 126 ? 10.963 -0.083 -6.091 1.00 93.56 126 ASP A N 1
ATOM 1004 C CA . ASP A 1 126 ? 10.672 1.180 -6.749 1.00 93.56 126 ASP A CA 1
ATOM 1005 C C . ASP A 1 126 ? 9.612 1.928 -5.947 1.00 93.56 126 ASP A C 1
ATOM 1007 O O . ASP A 1 126 ? 8.711 1.318 -5.376 1.00 93.56 126 ASP A O 1
ATOM 1011 N N . TYR A 1 127 ? 9.698 3.253 -5.922 1.00 95.12 127 TYR A N 1
ATOM 1012 C CA . TYR A 1 127 ? 8.575 4.062 -5.472 1.00 95.12 127 TYR A CA 1
ATOM 1013 C C . TYR A 1 127 ? 7.590 4.286 -6.616 1.00 95.12 127 TYR A C 1
ATOM 1015 O O . TYR A 1 127 ? 7.987 4.475 -7.768 1.00 95.12 127 TYR A O 1
ATOM 1023 N N . THR A 1 128 ? 6.307 4.282 -6.273 1.00 93.19 128 THR A N 1
ATOM 1024 C CA . THR A 1 128 ? 5.213 4.746 -7.121 1.00 93.19 128 THR A CA 1
ATOM 1025 C C . THR A 1 128 ? 4.457 5.856 -6.389 1.00 93.19 128 THR A C 1
ATOM 1027 O O . THR A 1 128 ? 4.267 5.75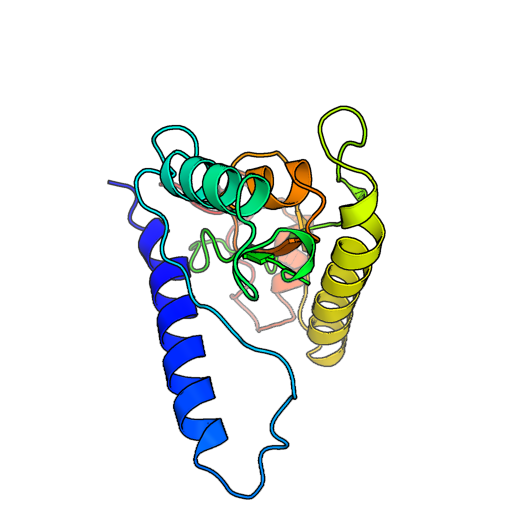6 -5.173 1.00 93.19 128 THR A O 1
ATOM 1030 N N . PRO A 1 129 ? 4.062 6.942 -7.071 1.00 92.50 129 PRO A N 1
ATOM 1031 C CA . PRO A 1 129 ? 3.386 8.043 -6.407 1.00 92.50 129 PRO A CA 1
ATOM 1032 C C . PRO A 1 129 ? 1.956 7.678 -5.995 1.00 92.50 129 PRO A C 1
ATOM 1034 O O . PRO A 1 129 ? 1.326 6.797 -6.585 1.00 92.50 129 PRO A O 1
ATOM 1037 N N . PHE A 1 130 ? 1.422 8.416 -5.025 1.00 92.00 130 PHE A N 1
ATOM 1038 C CA . PHE A 1 130 ? -0.018 8.494 -4.786 1.00 92.00 130 PHE A CA 1
ATOM 1039 C C . PHE A 1 130 ? -0.641 9.466 -5.798 1.00 92.00 130 PHE A C 1
ATOM 1041 O O . PHE A 1 130 ? -0.667 10.672 -5.577 1.00 92.00 130 PHE A O 1
ATOM 1048 N N . ASN A 1 131 ? -1.108 8.943 -6.932 1.00 89.12 131 ASN A N 1
ATOM 1049 C CA . ASN A 1 131 ? -1.669 9.723 -8.043 1.00 89.12 131 ASN A CA 1
ATOM 1050 C C . ASN A 1 131 ? -3.199 9.894 -7.985 1.00 89.12 131 ASN A C 1
ATOM 1052 O O . ASN A 1 131 ? -3.762 10.558 -8.848 1.00 89.12 131 ASN A O 1
ATOM 1056 N N . GLY A 1 132 ? -3.858 9.304 -6.984 1.00 89.44 132 GLY A N 1
ATOM 1057 C CA . GLY A 1 132 ? -5.303 9.418 -6.779 1.00 89.44 132 GLY A CA 1
ATOM 1058 C C . GLY A 1 132 ? -6.145 8.418 -7.573 1.00 89.44 132 GLY A C 1
ATOM 1059 O O . GLY A 1 132 ? -7.362 8.485 -7.493 1.00 89.44 132 GLY A O 1
ATOM 1060 N N . LEU A 1 133 ? -5.520 7.492 -8.307 1.00 89.38 133 LEU A N 1
ATOM 1061 C CA . LEU A 1 133 ? -6.193 6.561 -9.222 1.00 89.38 133 LEU A CA 1
ATOM 1062 C C . LEU A 1 133 ? -6.398 5.160 -8.620 1.00 89.38 133 LEU A C 1
ATOM 1064 O O . LEU A 1 133 ? -6.219 4.173 -9.316 1.00 89.38 133 LEU A O 1
ATOM 1068 N N . SER A 1 134 ? -6.631 5.055 -7.310 1.00 94.25 134 SER A N 1
ATOM 1069 C CA . SER A 1 134 ? -6.974 3.780 -6.660 1.00 94.25 134 SER A CA 1
ATOM 1070 C C . SER A 1 134 ? -7.596 4.046 -5.284 1.00 94.25 134 SER A C 1
ATOM 1072 O O . SER A 1 134 ? -7.534 5.161 -4.753 1.00 94.25 134 SER A O 1
ATOM 1074 N N . ASP A 1 135 ? -8.152 3.011 -4.661 1.00 96.69 135 ASP A N 1
ATOM 1075 C CA . ASP A 1 135 ? -9.006 3.099 -3.470 1.00 96.69 135 ASP A CA 1
ATOM 1076 C C . ASP A 1 135 ? -8.327 3.635 -2.195 1.00 96.69 135 ASP A C 1
ATOM 1078 O O . ASP A 1 135 ? -9.001 3.877 -1.192 1.00 96.69 135 ASP A O 1
ATOM 1082 N N . TYR A 1 136 ? -7.010 3.866 -2.196 1.00 95.69 136 TYR A N 1
ATOM 1083 C CA . TYR A 1 136 ? -6.348 4.605 -1.116 1.00 95.69 136 TYR A CA 1
ATOM 1084 C C . TYR A 1 136 ? -6.745 6.092 -1.092 1.00 95.69 136 TYR A C 1
ATOM 1086 O O . TYR A 1 136 ? -6.597 6.744 -0.055 1.00 95.69 136 TYR A O 1
ATOM 1094 N N . ALA A 1 137 ? -7.193 6.655 -2.222 1.00 95.06 137 ALA A N 1
ATOM 1095 C CA . ALA A 1 137 ? -7.336 8.099 -2.389 1.00 95.06 137 ALA A CA 1
ATOM 1096 C C . ALA A 1 137 ? -8.385 8.708 -1.440 1.00 95.06 137 ALA A C 1
ATOM 1098 O O . ALA A 1 137 ? -8.028 9.645 -0.720 1.00 95.06 137 ALA A O 1
ATOM 1099 N N . PRO A 1 138 ? -9.605 8.145 -1.298 1.00 95.88 138 PRO A N 1
ATOM 1100 C CA . PRO A 1 138 ? -10.587 8.672 -0.351 1.00 95.88 138 PRO A CA 1
ATOM 1101 C C . PRO A 1 138 ? -10.095 8.638 1.104 1.00 95.88 138 PRO A C 1
ATOM 1103 O O . PRO A 1 138 ? -10.348 9.568 1.868 1.00 95.88 138 PRO A O 1
ATOM 1106 N N . PHE A 1 139 ? -9.330 7.609 1.494 1.00 96.94 139 PHE A N 1
ATOM 1107 C CA . PHE A 1 139 ? -8.767 7.505 2.848 1.00 96.94 139 PHE A CA 1
ATOM 1108 C C . PHE A 1 139 ? -7.760 8.619 3.129 1.00 96.94 139 PHE A C 1
ATOM 1110 O O . PHE A 1 139 ? -7.831 9.261 4.179 1.00 96.94 139 PHE A O 1
ATOM 1117 N N . LEU A 1 140 ? -6.855 8.869 2.180 1.00 95.62 140 LEU A N 1
ATOM 1118 C CA . LEU A 1 140 ? -5.906 9.970 2.272 1.00 95.62 140 LEU A CA 1
ATOM 1119 C C . LEU A 1 140 ? -6.640 11.312 2.402 1.00 95.62 140 LEU A C 1
ATOM 1121 O O . LEU A 1 140 ? -6.322 12.092 3.304 1.00 95.62 140 LEU A O 1
ATOM 1125 N N . THR A 1 141 ? -7.653 11.568 1.567 1.00 93.81 141 THR A N 1
ATOM 1126 C CA . THR A 1 141 ? -8.475 12.789 1.628 1.00 93.81 141 THR A CA 1
ATOM 1127 C C . THR A 1 141 ? -9.130 12.975 3.000 1.00 93.81 141 THR A C 1
ATOM 1129 O O . THR A 1 141 ? -9.033 14.064 3.565 1.00 93.81 141 THR A O 1
ATOM 1132 N N . ALA A 1 142 ? -9.668 11.906 3.596 1.00 94.62 142 ALA A N 1
ATOM 1133 C CA . ALA A 1 142 ? -10.236 11.910 4.950 1.00 94.62 142 ALA A CA 1
ATOM 1134 C C . ALA A 1 142 ? -9.185 11.995 6.081 1.00 94.62 142 ALA A C 1
ATOM 1136 O O . ALA A 1 142 ? -9.522 11.978 7.267 1.00 94.62 142 ALA A O 1
ATOM 1137 N N . GLY A 1 143 ? -7.892 12.079 5.752 1.00 94.19 143 GLY A N 1
ATOM 1138 C CA . GLY A 1 143 ? -6.807 12.208 6.724 1.00 94.19 143 GLY A CA 1
ATOM 1139 C C . GLY A 1 143 ? -6.363 10.905 7.378 1.00 94.19 143 GLY A C 1
ATOM 1140 O O . GLY A 1 143 ? -5.600 10.953 8.349 1.00 94.19 143 GLY A O 1
ATOM 1141 N N . ILE A 1 144 ? -6.794 9.766 6.838 1.00 96.44 144 ILE A N 1
ATOM 1142 C CA . ILE A 1 144 ? -6.364 8.430 7.241 1.00 96.44 144 ILE A CA 1
ATOM 1143 C C . ILE A 1 144 ? -5.085 8.096 6.469 1.00 96.44 144 ILE A C 1
ATOM 1145 O O . ILE A 1 144 ? -5.021 8.244 5.250 1.00 96.44 144 ILE A O 1
ATOM 1149 N N . ALA A 1 145 ? -4.046 7.641 7.171 1.00 97.06 145 ALA A N 1
ATOM 1150 C CA . ALA A 1 145 ? -2.809 7.219 6.521 1.00 97.06 145 ALA A CA 1
ATOM 1151 C C . ALA A 1 145 ? -3.072 6.078 5.529 1.00 97.06 145 ALA A C 1
ATOM 1153 O O . ALA A 1 145 ? -3.884 5.192 5.796 1.00 97.06 145 ALA A O 1
ATOM 1154 N N . ALA A 1 146 ? -2.340 6.057 4.421 1.00 97.19 146 ALA A N 1
ATOM 1155 C CA . ALA A 1 146 ? -2.429 4.977 3.453 1.00 97.19 146 ALA A CA 1
ATOM 1156 C C . ALA A 1 146 ? -1.046 4.496 3.016 1.00 97.19 146 ALA A C 1
ATOM 1158 O O . ALA A 1 146 ? -0.043 5.199 3.122 1.00 97.19 146 ALA A O 1
ATOM 1159 N N . GLY A 1 147 ? -0.985 3.271 2.527 1.00 97.38 147 GLY A N 1
ATOM 1160 C CA . GLY A 1 147 ? 0.213 2.684 1.954 1.00 97.38 147 GLY A CA 1
ATOM 1161 C C . GLY A 1 147 ? -0.144 1.417 1.213 1.00 97.38 147 GLY A C 1
ATOM 1162 O O . GLY A 1 147 ? -1.315 1.094 1.047 1.00 97.38 147 GLY A O 1
ATOM 1163 N N . GLY A 1 148 ? 0.865 0.686 0.771 1.00 96.44 148 GLY A N 1
ATOM 1164 C CA . GLY A 1 148 ? 0.630 -0.528 0.013 1.00 96.44 148 GLY A CA 1
ATOM 1165 C C . GLY A 1 148 ? 1.733 -0.788 -0.983 1.00 96.44 148 GLY A C 1
ATOM 1166 O O . GLY A 1 148 ? 2.789 -0.147 -0.962 1.00 96.44 148 GLY A O 1
ATOM 1167 N N . LEU A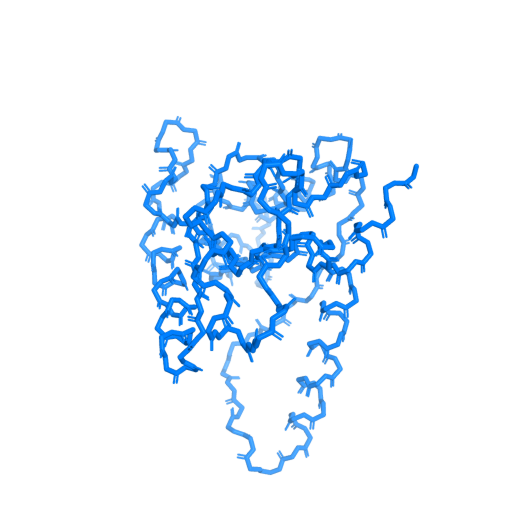 1 149 ? 1.457 -1.753 -1.838 1.00 96.12 149 LEU A N 1
ATOM 1168 C CA . LEU A 1 149 ? 2.393 -2.279 -2.807 1.00 96.12 149 LEU A CA 1
ATOM 1169 C C . LEU A 1 149 ? 1.689 -2.384 -4.164 1.00 96.12 149 LEU A C 1
ATOM 1171 O O . LEU A 1 149 ? 0.485 -2.623 -4.225 1.00 96.12 149 LEU A O 1
ATOM 1175 N N . PHE A 1 150 ? 2.458 -2.227 -5.233 1.00 93.75 150 PHE A N 1
ATOM 1176 C CA . PHE A 1 150 ? 1.976 -2.147 -6.611 1.00 93.75 150 PHE A CA 1
ATOM 1177 C C . PHE A 1 150 ? 2.957 -2.867 -7.530 1.00 93.75 150 PHE A C 1
ATOM 1179 O O . PHE A 1 150 ? 4.169 -2.749 -7.337 1.00 93.75 150 PHE A O 1
ATOM 1186 N N . SER A 1 151 ? 2.462 -3.603 -8.526 1.00 93.31 151 SER A N 1
ATOM 1187 C CA . SER A 1 151 ? 3.335 -4.357 -9.434 1.00 93.31 151 SER A CA 1
ATOM 1188 C C . SER A 1 151 ? 3.494 -3.765 -10.830 1.00 93.31 151 SER A C 1
ATOM 1190 O O . SER A 1 151 ? 4.338 -4.243 -11.581 1.00 93.31 151 SER A O 1
ATOM 1192 N N . GLY A 1 152 ? 2.812 -2.666 -11.149 1.00 91.56 152 GLY A N 1
ATOM 1193 C CA . GLY A 1 152 ? 2.937 -1.980 -12.434 1.00 91.56 152 GLY A CA 1
ATOM 1194 C C . GLY A 1 152 ? 1.632 -1.939 -13.222 1.00 91.56 152 GLY A C 1
ATOM 1195 O O . GLY A 1 152 ? 0.754 -2.766 -13.010 1.00 91.56 152 GLY A O 1
ATOM 1196 N N . ALA A 1 153 ? 1.529 -0.978 -14.137 1.00 91.25 153 ALA A N 1
ATOM 1197 C CA . ALA A 1 153 ? 0.374 -0.784 -15.017 1.00 91.25 153 ALA A CA 1
ATOM 1198 C C . ALA A 1 153 ? 0.854 -0.476 -16.447 1.00 91.25 153 ALA A C 1
ATOM 1200 O O . ALA A 1 153 ? 1.837 -1.048 -16.913 1.00 91.25 153 ALA A O 1
ATOM 1201 N N . ASP A 1 154 ? 0.223 0.477 -17.118 1.00 88.31 154 ASP A N 1
ATOM 1202 C CA . ASP A 1 154 ? 0.537 0.948 -18.471 1.00 88.31 154 ASP A CA 1
ATOM 1203 C C . ASP A 1 154 ? 1.947 1.557 -18.646 1.00 88.31 154 ASP A C 1
ATOM 1205 O O . ASP A 1 154 ? 2.452 1.708 -19.762 1.00 88.31 154 ASP A O 1
ATOM 1209 N N . ASN A 1 155 ? 2.615 1.908 -17.546 1.00 90.06 155 ASN A N 1
ATOM 1210 C CA . ASN A 1 155 ? 3.961 2.467 -17.569 1.00 90.06 155 ASN A CA 1
ATOM 1211 C C . ASN A 1 155 ? 4.999 1.494 -18.147 1.00 90.06 155 ASN A C 1
ATOM 1213 O O . ASN A 1 155 ? 5.046 0.311 -17.811 1.00 90.06 155 ASN A O 1
ATOM 1217 N N . TYR A 1 156 ? 5.951 2.025 -18.913 1.00 93.00 156 TYR A N 1
ATOM 1218 C CA . TYR A 1 156 ? 7.034 1.236 -19.496 1.00 93.00 156 TYR A CA 1
ATOM 1219 C C . TYR A 1 156 ? 8.135 0.932 -18.474 1.00 93.00 156 TYR A C 1
ATOM 1221 O O . TYR A 1 156 ? 8.529 1.777 -17.661 1.00 93.00 156 TYR A O 1
ATOM 1229 N N . LYS A 1 157 ? 8.674 -0.289 -18.509 1.00 92.00 157 LYS A N 1
ATOM 1230 C CA . LYS A 1 157 ? 9.868 -0.646 -17.737 1.00 92.00 157 LYS A CA 1
ATOM 1231 C C . LYS A 1 157 ? 11.118 -0.198 -18.492 1.00 92.00 157 LYS A C 1
ATOM 1233 O O . LYS A 1 157 ? 11.515 -0.815 -19.471 1.00 92.00 157 LYS A O 1
ATOM 1238 N N . VAL A 1 158 ? 11.783 0.842 -17.999 1.00 92.19 158 VAL A N 1
ATOM 1239 C CA . VAL A 1 158 ? 13.048 1.316 -18.587 1.00 92.19 158 VAL A CA 1
ATOM 1240 C C . VAL A 1 158 ? 14.191 0.320 -18.368 1.00 92.19 158 VAL A C 1
ATOM 1242 O O . VAL A 1 158 ? 14.230 -0.387 -17.356 1.00 92.19 158 VAL A O 1
ATOM 1245 N N . GLN A 1 159 ? 15.169 0.320 -19.275 1.00 91.69 159 GLN A N 1
ATOM 1246 C CA . GLN A 1 159 ? 16.348 -0.556 -19.244 1.00 91.69 159 GLN A CA 1
ATOM 1247 C C . GLN A 1 159 ? 17.055 -0.586 -17.874 1.00 91.69 159 GLN A C 1
ATOM 1249 O O . GLN A 1 159 ? 17.276 -1.660 -17.317 1.00 91.69 159 GLN A O 1
ATOM 1254 N N . ALA A 1 160 ? 17.307 0.578 -17.264 1.00 90.19 160 ALA A N 1
ATOM 1255 C CA . ALA A 1 160 ? 17.942 0.659 -15.944 1.00 90.19 160 ALA A CA 1
ATOM 1256 C C . ALA A 1 160 ? 17.115 -0.007 -14.827 1.00 90.19 160 ALA A C 1
ATOM 1258 O O . ALA A 1 160 ? 17.671 -0.558 -13.875 1.00 90.19 160 ALA A O 1
ATOM 1259 N N . ARG A 1 161 ? 15.777 0.022 -14.926 1.00 89.69 161 ARG A N 1
ATOM 1260 C CA . ARG A 1 161 ? 14.907 -0.702 -13.996 1.00 89.69 161 ARG A CA 1
ATOM 1261 C C . ARG A 1 161 ? 14.997 -2.199 -14.260 1.00 89.69 161 ARG A C 1
ATOM 1263 O O . ARG A 1 161 ? 15.235 -2.925 -13.308 1.00 89.69 161 ARG A O 1
ATOM 1270 N N . ARG A 1 162 ? 14.896 -2.652 -15.515 1.00 90.31 162 ARG A N 1
ATOM 1271 C CA . ARG A 1 162 ? 15.060 -4.072 -15.880 1.00 90.31 162 ARG A CA 1
ATOM 1272 C C . ARG A 1 162 ? 16.360 -4.653 -15.326 1.00 90.31 162 ARG A C 1
ATOM 1274 O O . ARG A 1 162 ? 16.334 -5.719 -14.719 1.00 90.31 162 ARG A O 1
ATOM 1281 N N . ASP A 1 163 ? 17.476 -3.945 -15.480 1.00 88.38 163 ASP A N 1
ATOM 1282 C CA . ASP A 1 163 ? 18.797 -4.433 -15.063 1.00 88.38 163 ASP A CA 1
ATOM 1283 C C . ASP A 1 163 ? 18.921 -4.652 -13.550 1.00 88.38 163 ASP A C 1
ATOM 1285 O O . ASP A 1 163 ? 19.579 -5.602 -13.126 1.00 88.38 163 ASP A O 1
ATOM 1289 N N . ARG A 1 164 ? 18.217 -3.864 -12.723 1.00 86.50 164 ARG A N 1
ATOM 1290 C CA . ARG A 1 164 ? 18.161 -4.090 -11.265 1.00 86.50 164 ARG A CA 1
ATOM 1291 C C . ARG A 1 164 ? 17.481 -5.405 -10.877 1.00 86.50 164 ARG A C 1
ATOM 1293 O O . ARG A 1 164 ? 17.751 -5.915 -9.796 1.00 86.50 164 ARG A O 1
ATOM 1300 N N . TYR A 1 165 ? 16.625 -5.946 -11.742 1.00 85.62 165 TYR A N 1
ATOM 1301 C CA . TYR A 1 165 ? 15.858 -7.170 -11.493 1.00 85.62 165 TYR A CA 1
ATOM 1302 C C . TYR A 1 165 ? 16.546 -8.418 -12.079 1.00 85.62 165 TYR A C 1
ATOM 1304 O O . TYR A 1 165 ? 16.137 -9.540 -11.797 1.00 85.62 165 TYR A O 1
ATOM 1312 N N . VAL A 1 166 ? 17.617 -8.247 -12.871 1.00 79.31 166 VAL A N 1
ATOM 1313 C CA . VAL A 1 166 ? 18.383 -9.363 -13.462 1.00 79.31 166 VAL A CA 1
ATOM 1314 C C . VAL A 1 166 ? 19.188 -10.129 -12.408 1.00 79.31 166 VAL A C 1
ATOM 1316 O O . VAL A 1 166 ? 19.406 -11.328 -12.560 1.00 79.31 166 VAL A O 1
ATOM 1319 N N . THR A 1 167 ? 19.650 -9.460 -11.349 1.00 72.31 167 THR A N 1
ATOM 1320 C CA . THR A 1 167 ? 20.499 -10.074 -10.312 1.00 72.31 167 THR A CA 1
ATOM 1321 C C . THR A 1 167 ? 19.710 -10.577 -9.102 1.00 72.31 167 THR A C 1
ATOM 1323 O O . THR A 1 167 ? 20.150 -11.510 -8.436 1.00 72.31 167 THR A O 1
ATOM 1326 N N . SER A 1 168 ? 18.542 -9.995 -8.825 1.00 73.12 168 SER A N 1
ATOM 1327 C CA . SER A 1 168 ? 17.620 -10.385 -7.755 1.00 73.12 168 SER A CA 1
ATOM 1328 C C . SER A 1 168 ? 16.202 -9.991 -8.177 1.00 73.12 168 SER A C 1
ATOM 1330 O O . SER A 1 168 ? 16.029 -8.855 -8.616 1.00 73.12 168 SER A O 1
ATOM 1332 N N . PRO A 1 169 ? 15.185 -10.870 -8.102 1.00 68.19 169 PRO A N 1
ATOM 1333 C CA . PRO A 1 169 ? 15.130 -12.163 -7.402 1.00 68.19 169 PRO A CA 1
ATOM 1334 C C . PRO A 1 169 ? 15.808 -13.340 -8.128 1.00 68.19 169 PRO A C 1
ATOM 1336 O O . PRO A 1 169 ? 15.860 -14.439 -7.581 1.00 68.19 169 PRO A O 1
ATOM 1339 N N . GLY A 1 170 ? 16.326 -13.144 -9.344 1.00 65.50 170 GLY A N 1
ATOM 1340 C CA . GLY A 1 170 ? 17.052 -14.182 -10.077 1.00 65.50 170 GLY A CA 1
ATOM 1341 C C . GLY A 1 170 ? 17.276 -13.840 -11.549 1.00 65.50 170 GLY A C 1
ATOM 1342 O O . GLY A 1 170 ? 16.611 -12.972 -12.116 1.00 65.50 170 GLY A O 1
ATOM 1343 N N . GLN A 1 171 ? 18.209 -14.551 -12.184 1.00 64.12 171 GLN A N 1
ATOM 1344 C CA . GLN A 1 171 ? 18.507 -14.380 -13.604 1.00 64.12 171 GLN A CA 1
ATOM 1345 C C . GLN A 1 171 ? 17.264 -14.683 -14.456 1.00 64.12 171 GLN A C 1
ATOM 1347 O O . GLN A 1 171 ? 16.636 -15.726 -14.302 1.00 64.12 171 GLN A O 1
ATOM 1352 N N . GLY A 1 172 ? 16.909 -13.762 -15.355 1.00 66.50 172 GLY A N 1
ATOM 1353 C CA . GLY A 1 172 ? 15.719 -13.881 -16.210 1.00 66.50 172 GLY A CA 1
ATOM 1354 C C . GLY A 1 172 ? 14.431 -13.299 -15.613 1.00 66.50 172 GLY A C 1
ATOM 1355 O O . GLY A 1 172 ? 13.447 -13.175 -16.332 1.00 66.50 172 GLY A O 1
ATOM 1356 N N . LEU A 1 173 ? 14.445 -12.851 -14.352 1.00 75.56 173 LEU A N 1
ATOM 1357 C CA . LEU A 1 173 ? 13.298 -12.202 -13.695 1.00 75.56 173 LEU A CA 1
ATOM 1358 C C . LEU A 1 173 ? 13.301 -10.669 -13.858 1.00 75.56 173 LEU A C 1
ATOM 1360 O O . LEU A 1 173 ? 12.515 -9.955 -13.242 1.00 75.56 173 LEU A O 1
ATOM 1364 N N . GLY A 1 174 ? 14.165 -10.163 -14.746 1.00 77.75 174 GLY A N 1
ATOM 1365 C CA . GLY A 1 174 ? 14.259 -8.748 -15.109 1.00 77.75 174 GLY A CA 1
ATOM 1366 C C . GLY A 1 174 ? 12.997 -8.185 -15.773 1.00 77.75 174 GLY A C 1
ATOM 1367 O O . GLY A 1 174 ? 12.697 -6.992 -15.655 1.00 77.75 174 GLY A O 1
ATOM 1368 N N . GLY A 1 175 ? 12.255 -9.046 -16.471 1.00 87.88 175 GLY A N 1
ATOM 1369 C CA . GLY A 1 175 ? 11.241 -8.644 -17.441 1.00 87.88 175 GLY A CA 1
ATOM 1370 C C . GLY A 1 175 ? 11.855 -8.043 -18.712 1.00 87.88 175 GLY A C 1
ATOM 1371 O O . GLY A 1 175 ? 13.046 -8.218 -18.985 1.00 87.88 175 GLY A O 1
ATOM 1372 N N . THR A 1 176 ? 11.043 -7.319 -19.480 1.00 91.00 176 THR A N 1
ATOM 1373 C CA . THR A 1 176 ? 11.425 -6.746 -20.780 1.00 91.00 176 THR A CA 1
ATOM 1374 C C . THR A 1 176 ? 11.591 -5.235 -20.655 1.00 91.00 176 THR A C 1
ATOM 1376 O O . THR A 1 176 ? 10.701 -4.548 -20.151 1.00 91.00 176 THR A O 1
ATOM 1379 N N . ALA A 1 177 ? 12.743 -4.721 -21.089 1.00 92.81 177 ALA A N 1
ATOM 1380 C CA . ALA A 1 177 ? 12.975 -3.283 -21.181 1.00 92.81 177 ALA A CA 1
ATOM 1381 C C . ALA A 1 177 ? 12.172 -2.676 -22.338 1.00 92.81 177 ALA A C 1
ATOM 1383 O O . ALA A 1 177 ? 11.926 -3.352 -23.333 1.00 92.81 177 ALA A O 1
ATOM 1384 N N . ASP A 1 178 ? 11.775 -1.414 -22.192 1.00 93.19 178 ASP A N 1
ATOM 1385 C CA . ASP A 1 178 ? 11.026 -0.645 -23.192 1.00 93.19 178 ASP A CA 1
ATOM 1386 C C . ASP A 1 178 ? 9.707 -1.323 -23.609 1.00 93.19 178 ASP A C 1
ATOM 1388 O O . ASP A 1 178 ? 9.191 -1.124 -24.706 1.00 93.19 178 ASP A O 1
ATOM 1392 N N . ALA A 1 179 ? 9.124 -2.084 -22.680 1.00 92.62 179 ALA A N 1
ATOM 1393 C CA . ALA A 1 179 ? 7.801 -2.685 -22.785 1.00 92.62 179 ALA A CA 1
ATOM 1394 C C . ALA A 1 179 ? 6.925 -2.267 -21.596 1.00 92.62 179 ALA A C 1
ATOM 1396 O O . ALA A 1 179 ? 7.449 -1.986 -20.509 1.00 92.62 179 ALA A O 1
ATOM 1397 N N . SER A 1 180 ? 5.601 -2.266 -21.792 1.00 92.56 180 SER A N 1
ATOM 1398 C CA . SER A 1 180 ? 4.632 -2.015 -20.714 1.00 92.56 180 SER A CA 1
ATOM 1399 C C . SER A 1 180 ? 4.859 -2.971 -19.537 1.00 92.56 180 SER A C 1
ATOM 1401 O O . SER A 1 180 ? 5.254 -4.125 -19.743 1.00 92.56 180 SER A O 1
ATOM 1403 N N . GLN A 1 181 ? 4.647 -2.494 -18.309 1.00 90.94 181 GLN A N 1
ATOM 1404 C CA . GLN A 1 181 ? 4.637 -3.336 -17.108 1.00 90.94 181 GLN A CA 1
ATOM 1405 C C . GLN A 1 181 ? 3.408 -4.256 -17.108 1.00 90.94 181 GLN A C 1
ATOM 1407 O O . GLN A 1 181 ? 3.510 -5.426 -16.728 1.00 90.94 181 GLN A O 1
ATOM 1412 N N . ASP A 1 182 ? 2.292 -3.737 -17.617 1.00 88.69 182 ASP A N 1
ATOM 1413 C CA . ASP A 1 182 ? 1.037 -4.434 -17.841 1.00 88.69 182 ASP A CA 1
ATOM 1414 C C . ASP A 1 182 ? 0.395 -3.967 -19.168 1.00 88.69 182 ASP A C 1
ATOM 1416 O O . ASP A 1 182 ? 0.051 -2.793 -19.306 1.00 88.69 182 ASP A O 1
ATOM 1420 N N . PRO A 1 183 ? 0.308 -4.820 -20.204 1.00 76.69 183 PRO A N 1
ATOM 1421 C CA . PRO A 1 183 ? -0.237 -4.448 -21.511 1.00 76.69 183 PRO A CA 1
ATOM 1422 C C . PRO A 1 183 ? -1.776 -4.514 -21.598 1.00 76.69 183 PRO A C 1
ATOM 1424 O O . PRO A 1 183 ? -2.299 -4.438 -22.711 1.00 76.69 183 PRO A O 1
ATOM 1427 N N . CYS A 1 184 ? -2.480 -4.731 -20.481 1.00 63.69 184 CYS A N 1
ATOM 1428 C CA . CYS A 1 184 ? -3.938 -4.888 -20.454 1.00 63.69 184 CYS A CA 1
ATOM 1429 C C . CYS A 1 184 ? -4.707 -3.569 -20.556 1.00 63.69 184 CYS A C 1
ATOM 1431 O O . CYS A 1 184 ? -4.258 -2.562 -19.971 1.00 63.69 184 CYS A O 1
#

Foldseek 3Di:
DAPQQCVQVVVLVVVVVVVVVLVPDPPRDDDPADDDGDDAPCLVVVLVRLLVQLVQQCVDPDQCSHLVSFAEAAGRGRPDQPQWAFEKEALVQDDVVQFPPLQSVSQNVQSVVSVVVCVVVVHDHDYDYPPCSGSCNSSRRSNHHYIYTHTFDQDFAAPVQLVSPCPPPHHPSSGDHRHGSHPD